Protein AF-A0A0E9NNE4-F1 (afdb_monomer)

Foldseek 3Di:
DVVVVVVVVVVVVVVVVVVVVVVVVVVVVPPPDDDDDDDDDDDDDDDDDDDDDDDDDDDPDDDDDPDPDDDDDPPPPDPPVDDPDDDPDPPPPPDPDFDWDWDPDVHTDTDGPVVVVVVVVVVVVVVVVVVVVVVVVVLVVVLVVLVVLLCVLLPVCVVDQVSQWDDAPNFIWGQDPSNFKTHGDPPDDPPDPGDQWDAGSNFIWGQDPVRITGTPSVVVVVVVPPPPPDDDPQDDPVRDRPPPPDPDD

Sequence (249 aa):
MADEDQKILEQIAKLAGAINRHKNSTQEALSGSAYRPQSAPPLHPPGHHKTYTRSQQTTPYTRPAPPRGSAPASRHRTLVVNQPKAKDEESTGAAAGGKWIQKKDRHMQLINADVYDKKVTARTKAIEETRVNKEKRKAEKREKRERAQLEKFFGGNAETAEKREVMVNGFKYRLLLDGSKLLKSADVPPGVALPKKTIVGGVTFIRSKSGNYWRYGVVKAKRSLKKVDKLCTFFTRTGIWTLSHLRLA

Solvent-accessible surface area (backbone atoms only — not comparable to full-atom values): 16346 Å² total; per-residue (Å²): 117,69,68,61,55,51,52,51,50,52,53,50,53,56,51,53,54,51,53,53,53,50,55,54,57,61,56,60,72,73,74,77,78,94,75,83,87,81,84,87,88,90,89,83,85,88,86,76,88,81,90,77,80,89,75,91,78,91,78,97,84,73,82,85,74,78,76,92,81,67,77,80,76,82,80,79,84,79,83,80,88,81,67,90,72,72,89,73,78,80,78,83,70,91,58,101,62,87,56,70,39,82,43,82,64,102,58,82,41,80,38,51,42,73,60,48,53,53,51,51,51,52,50,52,50,54,54,49,51,54,52,51,50,54,50,48,56,51,49,52,54,48,48,54,50,48,42,51,35,40,39,59,60,38,63,75,66,51,83,48,71,75,48,30,53,44,76,58,94,92,33,56,26,35,51,42,96,83,59,50,36,36,42,63,44,89,86,58,69,87,88,65,92,70,67,62,61,50,72,54,56,89,36,51,29,34,49,47,96,87,63,31,30,35,29,44,70,63,57,50,62,63,60,68,61,70,78,72,87,67,74,53,94,76,50,46,101,80,71,61,72,80,82,82,83,76,81,81,129

Mean predicted aligned error: 20.65 Å

Radius of gyration: 32.86 Å; Cα contacts (8 Å, |Δi|>4): 146; chains: 1; bounding box: 68×92×82 Å

Structure (mmCIF, N/CA/C/O backbone):
data_AF-A0A0E9NNE4-F1
#
_entry.id   AF-A0A0E9NNE4-F1
#
loop_
_atom_site.group_PDB
_atom_site.id
_atom_site.type_symbol
_atom_site.label_atom_id
_atom_site.label_alt_id
_atom_site.label_comp_id
_atom_site.label_asym_id
_atom_site.label_entity_id
_atom_site.label_seq_id
_atom_site.pdbx_PDB_ins_code
_atom_site.Cartn_x
_atom_site.Cartn_y
_atom_site.Cartn_z
_atom_site.occupancy
_atom_site.B_iso_or_equiv
_atom_site.auth_seq_id
_atom_site.auth_comp_id
_atom_site.auth_asym_id
_atom_site.auth_atom_id
_atom_site.pdbx_PDB_model_num
ATOM 1 N N . MET A 1 1 ? 1.857 31.209 17.269 1.00 54.44 1 MET A N 1
ATOM 2 C CA . MET A 1 1 ? 2.099 29.802 16.870 1.00 54.44 1 MET A CA 1
ATOM 3 C C . MET A 1 1 ? 3.131 29.114 17.761 1.00 54.44 1 MET A C 1
ATOM 5 O O . MET A 1 1 ? 2.943 27.941 18.019 1.00 54.44 1 MET A O 1
ATOM 9 N N . ALA A 1 2 ? 4.135 29.819 18.303 1.00 64.62 2 ALA A N 1
ATOM 10 C CA . ALA A 1 2 ? 5.119 29.234 19.225 1.00 64.62 2 ALA A CA 1
ATOM 11 C C . ALA A 1 2 ? 4.532 28.711 20.561 1.00 64.62 2 ALA A C 1
ATOM 13 O O . ALA A 1 2 ? 4.988 27.687 21.060 1.00 64.62 2 ALA A O 1
ATOM 14 N N . ASP A 1 3 ? 3.496 29.360 21.106 1.00 81.31 3 ASP A N 1
ATOM 15 C CA . ASP A 1 3 ? 2.923 28.983 22.414 1.00 81.31 3 ASP A CA 1
ATOM 16 C C . ASP A 1 3 ? 2.194 27.631 22.403 1.00 81.31 3 ASP A C 1
ATOM 18 O O . ASP A 1 3 ? 2.197 26.896 23.388 1.00 81.31 3 ASP A O 1
ATOM 22 N N . GLU A 1 4 ? 1.561 27.279 21.283 1.00 86.50 4 GLU A N 1
ATOM 23 C CA . GLU A 1 4 ? 0.862 25.998 21.149 1.00 86.50 4 GLU A CA 1
ATOM 24 C C . GLU A 1 4 ? 1.860 24.842 21.000 1.00 86.50 4 GLU A C 1
ATOM 26 O O . GLU A 1 4 ? 1.675 23.783 21.601 1.00 86.50 4 GLU A O 1
ATOM 31 N N . ASP A 1 5 ? 2.972 25.070 20.296 1.00 88.56 5 ASP A N 1
ATOM 32 C CA . ASP A 1 5 ? 4.060 24.095 20.190 1.00 88.56 5 ASP A CA 1
ATOM 33 C C . ASP A 1 5 ? 4.728 23.850 21.554 1.00 88.56 5 ASP A C 1
ATOM 35 O O . ASP A 1 5 ? 5.028 22.704 21.899 1.00 88.56 5 ASP A O 1
ATOM 39 N N . GLN A 1 6 ? 4.891 24.892 22.380 1.00 90.62 6 GLN A N 1
ATOM 40 C CA . GLN A 1 6 ? 5.400 24.758 23.751 1.00 90.62 6 GLN A CA 1
ATOM 41 C C . GLN A 1 6 ? 4.462 23.940 24.643 1.00 90.62 6 GLN A C 1
ATOM 43 O O . GLN A 1 6 ? 4.915 23.000 25.297 1.00 90.62 6 GLN A O 1
ATOM 48 N N . LYS A 1 7 ? 3.150 24.208 24.607 1.00 90.94 7 LYS A N 1
ATOM 49 C CA . LYS A 1 7 ? 2.162 23.409 25.354 1.00 90.94 7 LYS A CA 1
ATOM 50 C C . LYS A 1 7 ? 2.182 21.937 24.946 1.00 90.94 7 LYS A C 1
ATOM 52 O O . LYS A 1 7 ? 2.087 21.055 25.801 1.00 90.94 7 LYS A O 1
ATOM 57 N N . ILE A 1 8 ? 2.329 21.653 23.651 1.00 94.31 8 ILE A N 1
ATOM 58 C CA . ILE A 1 8 ? 2.424 20.276 23.149 1.00 94.31 8 ILE A CA 1
ATOM 59 C C . ILE A 1 8 ? 3.700 19.604 23.672 1.00 94.31 8 ILE A C 1
ATOM 61 O O . ILE A 1 8 ? 3.641 18.463 24.139 1.00 94.31 8 ILE A O 1
ATOM 65 N N . LEU A 1 9 ? 4.838 20.301 23.653 1.00 94.88 9 LEU A N 1
ATOM 66 C CA . LEU A 1 9 ? 6.105 19.782 24.176 1.00 94.88 9 LEU A CA 1
ATOM 67 C C . LEU A 1 9 ? 6.041 19.504 25.684 1.00 94.88 9 LEU A C 1
ATOM 69 O O . LEU A 1 9 ? 6.477 18.438 26.127 1.00 94.88 9 LEU A O 1
ATOM 73 N N . GLU A 1 10 ? 5.435 20.397 26.465 1.00 95.00 10 GLU A N 1
ATOM 74 C CA . GLU A 1 10 ? 5.209 20.199 27.902 1.00 95.00 10 GLU A CA 1
ATOM 75 C C . GLU A 1 10 ? 4.323 18.979 28.178 1.00 95.00 10 GLU A C 1
ATOM 77 O O . GLU A 1 10 ? 4.600 18.168 29.071 1.00 95.00 10 GLU A O 1
ATOM 82 N N . GLN A 1 11 ? 3.274 18.800 27.374 1.00 93.06 11 GLN A N 1
ATOM 83 C CA . GLN A 1 11 ? 2.358 17.676 27.508 1.00 93.06 11 GLN A CA 1
ATOM 84 C C . GLN A 1 11 ? 3.033 16.343 27.144 1.00 93.06 11 GLN A C 1
ATOM 86 O O . GLN A 1 11 ? 2.817 15.337 27.832 1.00 93.06 11 GLN A O 1
ATOM 91 N N . ILE A 1 12 ? 3.907 16.336 26.130 1.00 94.81 12 ILE A N 1
ATOM 92 C CA . ILE A 1 12 ? 4.744 15.181 25.769 1.00 94.81 12 ILE A CA 1
ATOM 93 C C . ILE A 1 12 ? 5.728 14.856 26.901 1.00 94.81 12 ILE A C 1
ATOM 95 O O . ILE A 1 12 ? 5.822 13.694 27.304 1.00 94.81 12 ILE A O 1
ATOM 99 N N . ALA A 1 13 ? 6.414 15.859 27.458 1.00 94.19 13 ALA A N 1
ATOM 100 C CA . ALA A 1 13 ? 7.377 15.669 28.544 1.00 94.19 13 ALA A CA 1
ATOM 101 C C . ALA A 1 13 ? 6.711 15.091 29.805 1.00 94.19 13 ALA A C 1
ATOM 103 O O . ALA A 1 13 ? 7.197 14.117 30.394 1.00 94.19 13 ALA A O 1
ATOM 104 N N . LYS A 1 14 ? 5.541 15.624 30.180 1.00 94.38 14 LYS A N 1
ATOM 105 C CA . LYS A 1 14 ? 4.751 15.138 31.321 1.00 94.38 14 LYS A CA 1
ATOM 106 C C . LYS A 1 14 ? 4.295 13.689 31.129 1.00 94.38 14 LYS A C 1
ATOM 108 O O . LYS A 1 14 ? 4.393 12.886 32.064 1.00 94.38 14 LYS A O 1
ATOM 113 N N . LEU A 1 15 ? 3.828 13.342 29.927 1.00 95.38 15 LEU A N 1
ATOM 114 C CA . LEU A 1 15 ? 3.382 11.987 29.595 1.00 95.38 15 LEU A CA 1
ATOM 115 C C . LEU A 1 15 ? 4.549 10.988 29.586 1.00 95.38 15 LEU A C 1
ATOM 117 O O . LEU A 1 15 ? 4.431 9.901 30.155 1.00 95.38 15 LEU A O 1
ATOM 121 N N . ALA A 1 16 ? 5.689 11.363 29.006 1.00 94.44 16 ALA A N 1
ATOM 122 C CA . ALA A 1 16 ? 6.889 10.529 28.971 1.00 94.44 16 ALA A CA 1
ATOM 123 C C . ALA A 1 16 ? 7.411 10.212 30.385 1.00 94.44 16 ALA A C 1
ATOM 125 O O . ALA A 1 16 ? 7.713 9.055 30.692 1.00 94.44 16 ALA A O 1
ATOM 126 N N . GLY A 1 17 ? 7.429 11.207 31.281 1.00 92.81 17 GLY A N 1
ATOM 127 C CA . GLY A 1 17 ? 7.807 11.005 32.682 1.00 92.81 17 GLY A CA 1
ATOM 128 C C . GLY A 1 17 ? 6.870 10.045 33.426 1.00 92.81 17 GLY A C 1
ATOM 129 O O . GLY A 1 17 ? 7.332 9.199 34.192 1.00 92.81 17 GLY A O 1
ATOM 130 N N . ALA A 1 18 ? 5.559 10.124 33.177 1.00 89.19 18 ALA A N 1
ATOM 131 C CA . ALA A 1 18 ? 4.583 9.210 33.775 1.00 89.19 18 ALA A CA 1
ATOM 132 C C . ALA A 1 18 ? 4.765 7.756 33.301 1.00 89.19 18 ALA A C 1
ATOM 134 O O . ALA A 1 18 ? 4.697 6.835 34.117 1.00 89.19 18 ALA A O 1
ATOM 135 N N . ILE A 1 19 ? 5.060 7.548 32.012 1.00 91.44 19 ILE A N 1
ATOM 136 C CA . ILE A 1 19 ? 5.312 6.216 31.438 1.00 91.44 19 ILE A CA 1
ATOM 137 C C . ILE A 1 19 ? 6.559 5.575 32.058 1.00 91.44 19 ILE A C 1
ATOM 139 O O . ILE A 1 19 ? 6.526 4.392 32.399 1.00 91.44 19 ILE A O 1
ATOM 143 N N . ASN A 1 20 ? 7.639 6.339 32.240 1.00 86.94 20 ASN A N 1
ATOM 144 C CA . ASN A 1 20 ? 8.874 5.813 32.829 1.00 86.94 20 ASN A CA 1
ATOM 145 C C . ASN A 1 20 ? 8.699 5.440 34.306 1.00 86.94 20 ASN A C 1
ATOM 147 O O . ASN A 1 20 ? 9.125 4.361 34.712 1.00 86.94 20 ASN A O 1
ATOM 151 N N . ARG A 1 21 ? 7.995 6.265 35.094 1.00 84.88 21 ARG A N 1
ATOM 152 C CA . ARG A 1 21 ? 7.674 5.931 36.494 1.00 84.88 21 ARG A CA 1
ATOM 153 C C . ARG A 1 21 ? 6.822 4.667 36.604 1.00 84.88 21 ARG A C 1
ATOM 155 O O . ARG A 1 21 ? 7.113 3.809 37.430 1.00 84.88 21 ARG A O 1
ATOM 162 N N . HIS A 1 22 ? 5.808 4.525 35.747 1.00 82.25 22 HIS A N 1
ATOM 163 C CA . HIS A 1 22 ? 4.969 3.328 35.729 1.00 82.25 22 HIS A CA 1
ATOM 164 C C . HIS A 1 22 ? 5.778 2.080 35.348 1.00 82.25 22 HIS A C 1
ATOM 166 O O . HIS A 1 22 ? 5.676 1.061 36.024 1.00 82.25 22 HIS A O 1
ATOM 172 N N . LYS A 1 23 ? 6.618 2.146 34.305 1.00 84.69 23 LYS A N 1
ATOM 173 C CA . LYS A 1 23 ? 7.468 1.017 33.888 1.00 84.69 23 LYS A CA 1
ATOM 174 C C . LYS A 1 23 ? 8.422 0.562 34.993 1.00 84.69 23 LYS A C 1
ATOM 176 O O . LYS A 1 23 ? 8.471 -0.635 35.261 1.00 84.69 23 LYS A O 1
ATOM 181 N N . ASN A 1 24 ? 9.096 1.491 35.670 1.00 74.00 24 ASN A N 1
ATOM 182 C CA . ASN A 1 24 ? 10.008 1.145 36.763 1.00 74.00 24 ASN A CA 1
ATOM 183 C C . ASN A 1 24 ? 9.251 0.587 37.980 1.00 74.00 24 ASN A C 1
ATOM 185 O O . ASN A 1 24 ? 9.662 -0.420 38.544 1.00 74.00 24 ASN A O 1
ATOM 189 N N . SER A 1 25 ? 8.087 1.152 38.327 1.00 72.06 25 SER A N 1
ATOM 190 C CA . SER A 1 25 ? 7.250 0.628 39.418 1.00 72.06 25 SER A CA 1
ATOM 191 C C . SER A 1 25 ? 6.697 -0.774 39.135 1.00 72.06 25 SER A C 1
ATOM 193 O O . SER A 1 25 ? 6.504 -1.546 40.070 1.00 72.06 25 SER A O 1
ATOM 195 N N . THR A 1 26 ? 6.460 -1.130 37.866 1.00 63.00 26 THR A N 1
ATOM 196 C CA . THR A 1 26 ? 5.996 -2.485 37.513 1.00 63.00 26 THR A CA 1
ATOM 197 C C . THR A 1 26 ? 7.133 -3.515 37.561 1.00 63.00 26 THR A C 1
ATOM 199 O O . THR A 1 26 ? 6.862 -4.700 37.733 1.00 63.00 26 THR A O 1
ATOM 202 N N . GLN A 1 27 ? 8.395 -3.093 37.409 1.00 58.22 27 GLN A N 1
ATOM 203 C CA . GLN A 1 27 ? 9.554 -3.992 37.484 1.00 58.22 27 GLN A CA 1
ATOM 204 C C . GLN A 1 27 ? 9.963 -4.317 38.930 1.00 58.22 27 GLN A C 1
ATOM 206 O O . GLN A 1 27 ? 10.308 -5.462 39.201 1.00 58.22 27 GLN A O 1
ATOM 211 N N . GLU A 1 28 ? 9.834 -3.374 39.867 1.00 53.91 28 GLU A N 1
ATOM 212 C CA . GLU A 1 28 ? 10.144 -3.587 41.297 1.00 53.91 28 GLU A CA 1
ATOM 213 C C . GLU A 1 28 ? 9.106 -4.484 42.014 1.00 53.91 28 GLU A C 1
ATOM 215 O O . GLU A 1 28 ? 9.429 -5.192 42.964 1.00 53.91 28 GLU A O 1
ATOM 220 N N . ALA A 1 29 ? 7.854 -4.530 41.536 1.00 51.47 29 ALA A N 1
ATOM 221 C CA . ALA A 1 29 ? 6.793 -5.351 42.137 1.00 51.47 29 ALA A CA 1
ATOM 222 C C . ALA A 1 29 ? 6.888 -6.861 41.809 1.00 51.47 29 ALA A C 1
ATOM 224 O O . ALA A 1 29 ? 6.103 -7.652 42.330 1.00 51.47 29 ALA A O 1
ATOM 225 N N . LEU A 1 30 ? 7.833 -7.275 40.954 1.00 48.44 30 LEU A N 1
ATOM 226 C CA . LEU A 1 30 ? 8.036 -8.673 40.541 1.00 48.44 30 LEU A CA 1
ATOM 227 C C . LEU A 1 30 ? 9.342 -9.293 41.076 1.00 48.44 30 LEU A C 1
ATOM 229 O O . LEU A 1 30 ? 9.605 -10.459 40.790 1.00 48.44 30 LEU A O 1
ATOM 233 N N . SER A 1 31 ? 10.137 -8.568 41.875 1.00 48.38 31 SER A N 1
ATOM 234 C CA . SER A 1 31 ? 11.397 -9.074 42.456 1.00 48.38 31 SER A CA 1
ATOM 235 C C . SER A 1 31 ? 11.407 -9.157 43.989 1.00 48.38 31 SER A C 1
ATOM 237 O O . SER A 1 31 ? 12.472 -9.261 44.591 1.00 48.38 31 SER A O 1
ATOM 239 N N . GLY A 1 32 ? 10.238 -9.135 44.635 1.00 45.69 32 GLY A N 1
ATOM 240 C CA . GLY A 1 32 ? 10.102 -9.173 46.093 1.00 45.69 32 GLY A CA 1
ATOM 241 C C . GLY A 1 32 ? 9.373 -10.410 46.616 1.00 45.69 32 GLY A C 1
ATOM 242 O O . GLY A 1 32 ? 8.274 -10.288 47.145 1.00 45.69 32 GLY A O 1
ATOM 243 N N . SER A 1 33 ? 9.957 -11.605 46.497 1.00 36.44 33 SER A N 1
ATOM 244 C CA . SER A 1 33 ? 9.577 -12.736 47.360 1.00 36.44 33 SER A CA 1
ATOM 245 C C . SER A 1 33 ? 10.755 -13.692 47.527 1.00 36.44 33 SER A C 1
ATOM 247 O O . SER A 1 33 ? 11.081 -14.482 46.642 1.00 36.44 33 SER A O 1
ATOM 249 N N . ALA A 1 34 ? 11.435 -13.566 48.665 1.00 43.19 34 ALA A N 1
ATOM 250 C CA . ALA A 1 34 ? 12.533 -14.429 49.056 1.00 43.19 34 ALA A CA 1
ATOM 251 C C . ALA A 1 34 ? 11.966 -15.729 49.648 1.00 43.19 34 ALA A C 1
ATOM 253 O O . ALA A 1 34 ? 11.503 -15.742 50.787 1.00 43.19 34 ALA A O 1
ATOM 254 N N . TYR A 1 35 ? 12.033 -16.827 48.894 1.00 38.81 35 TYR A N 1
ATOM 255 C CA . TYR A 1 35 ? 11.915 -18.177 49.443 1.00 38.81 35 TYR A CA 1
ATOM 256 C C . TYR A 1 35 ? 13.199 -18.963 49.159 1.00 38.81 35 TYR A C 1
ATOM 258 O O . TYR A 1 35 ? 13.664 -19.105 48.032 1.00 38.81 35 TYR A O 1
ATOM 266 N N . ARG A 1 36 ? 13.787 -19.402 50.269 1.00 40.34 36 ARG A N 1
ATOM 267 C CA . ARG A 1 36 ? 15.040 -20.133 50.479 1.00 40.34 36 ARG A CA 1
ATOM 268 C C . ARG A 1 36 ? 15.119 -21.443 49.667 1.00 40.34 36 ARG A C 1
ATOM 270 O O . ARG A 1 36 ? 14.160 -22.210 49.723 1.00 40.34 36 ARG A O 1
ATOM 277 N N . PRO A 1 37 ? 16.248 -21.777 49.008 1.00 42.47 37 PRO A N 1
ATOM 278 C CA . PRO A 1 37 ? 16.430 -23.090 48.397 1.00 42.47 37 PRO A CA 1
ATOM 279 C C . PRO A 1 37 ? 17.009 -24.084 49.418 1.00 42.47 37 PRO A C 1
ATOM 281 O O . PRO A 1 37 ? 18.048 -23.832 50.029 1.00 42.47 37 PRO A O 1
ATOM 284 N N . GLN A 1 38 ? 16.328 -25.216 49.603 1.00 46.62 38 GLN A N 1
ATOM 285 C CA . GLN A 1 38 ? 16.891 -26.435 50.190 1.00 46.62 38 GLN A CA 1
ATOM 286 C C . GLN A 1 38 ? 17.146 -27.472 49.083 1.00 46.62 38 GLN A C 1
ATOM 288 O O . GLN A 1 38 ? 16.535 -27.444 48.018 1.00 46.62 38 GLN A O 1
ATOM 293 N N . SER A 1 39 ? 18.120 -28.332 49.347 1.00 43.16 39 SER A N 1
ATOM 294 C CA . SER A 1 39 ? 18.970 -29.065 48.410 1.00 43.16 39 SER A CA 1
ATOM 295 C C . SER A 1 39 ? 18.427 -30.437 47.946 1.00 43.16 39 SER A C 1
ATOM 297 O O . SER A 1 39 ? 17.991 -31.202 48.795 1.00 43.16 39 SER A O 1
ATOM 299 N N . ALA A 1 40 ? 18.628 -30.756 46.645 1.00 43.78 40 ALA A N 1
ATOM 300 C CA . ALA A 1 40 ? 18.833 -32.076 45.969 1.00 43.78 40 ALA A CA 1
ATOM 301 C C . ALA A 1 40 ? 17.716 -33.171 46.018 1.00 43.78 40 ALA A C 1
ATOM 303 O O . ALA A 1 40 ? 16.946 -33.164 46.971 1.00 43.78 40 ALA A O 1
ATOM 304 N N . PRO A 1 41 ? 17.603 -34.139 45.050 1.00 48.19 41 PRO A N 1
ATOM 305 C CA . PRO A 1 41 ? 18.626 -34.698 44.134 1.00 48.19 41 PRO A CA 1
ATOM 306 C C . PRO A 1 41 ? 18.223 -34.822 42.623 1.00 48.19 41 PRO A C 1
ATOM 308 O O . PRO A 1 41 ? 17.125 -34.415 42.243 1.00 48.19 41 PRO A O 1
ATOM 311 N N . PRO A 1 42 ? 19.119 -35.321 41.731 1.00 59.12 42 PRO A N 1
ATOM 312 C CA . PRO A 1 42 ? 18.997 -35.229 40.268 1.00 59.12 42 PRO A CA 1
ATOM 313 C C . PRO A 1 42 ? 18.529 -36.530 39.583 1.00 59.12 42 PRO A C 1
ATOM 315 O O . PRO A 1 42 ? 18.603 -37.592 40.191 1.00 59.12 42 PRO A O 1
ATOM 318 N N . LEU A 1 43 ? 18.165 -36.417 38.288 1.00 48.28 43 LEU A N 1
ATOM 319 C CA . LEU A 1 43 ? 18.390 -37.357 37.155 1.00 48.28 43 LEU A CA 1
ATOM 320 C C . LEU A 1 43 ? 17.137 -37.603 36.293 1.00 48.28 43 LEU A C 1
ATOM 322 O O . LEU A 1 43 ? 16.347 -38.462 36.636 1.00 48.28 43 LEU A O 1
ATOM 326 N N . HIS A 1 44 ? 17.028 -36.958 35.122 1.00 46.72 44 HIS A N 1
ATOM 327 C CA . HIS A 1 44 ? 16.467 -37.548 33.886 1.00 46.72 44 HIS A CA 1
ATOM 328 C C . HIS A 1 44 ? 17.043 -36.794 32.657 1.00 46.72 44 HIS A C 1
ATOM 330 O O . HIS A 1 44 ? 17.071 -35.561 32.674 1.00 46.72 44 HIS A O 1
ATOM 336 N N . PRO A 1 45 ? 17.547 -37.482 31.609 1.00 56.31 45 PRO A N 1
ATOM 337 C CA . PRO A 1 45 ? 18.282 -36.857 30.501 1.00 56.31 45 PRO A CA 1
ATOM 338 C C . PRO A 1 45 ? 17.368 -36.323 29.375 1.00 56.31 45 PRO A C 1
ATOM 340 O O . PRO A 1 45 ? 16.222 -36.762 29.247 1.00 56.31 45 PRO A O 1
ATOM 343 N N . PRO A 1 46 ? 17.868 -35.411 28.512 1.00 52.66 46 PRO A N 1
ATOM 344 C CA . PRO A 1 46 ? 17.096 -34.828 27.420 1.00 52.66 46 PRO A CA 1
ATOM 345 C C . PRO A 1 46 ? 17.073 -35.754 26.192 1.00 52.66 46 PRO A C 1
ATOM 347 O O . PRO A 1 46 ? 18.099 -36.063 25.588 1.00 52.66 46 PRO A O 1
ATOM 350 N N . GLY A 1 47 ? 15.872 -36.190 25.811 1.00 40.12 47 GLY A N 1
ATOM 351 C CA . GLY A 1 47 ? 15.626 -37.012 24.629 1.00 40.12 47 GLY A CA 1
ATOM 352 C C . GLY A 1 47 ? 15.721 -36.214 23.328 1.00 40.12 47 GLY A C 1
ATOM 353 O O . GLY A 1 47 ? 14.900 -35.350 23.032 1.00 40.12 47 GLY A O 1
ATOM 354 N N . HIS A 1 48 ? 16.742 -36.553 22.558 1.00 44.03 48 HIS A N 1
ATOM 355 C CA . HIS A 1 48 ? 17.084 -36.074 21.232 1.00 44.03 48 HIS A CA 1
ATOM 356 C C . HIS A 1 48 ? 16.086 -36.489 20.117 1.00 44.03 48 HIS A C 1
ATOM 358 O O . HIS A 1 48 ? 15.520 -37.576 20.134 1.00 44.03 48 HIS A O 1
ATOM 364 N N . HIS A 1 49 ? 15.917 -35.581 19.145 1.00 46.38 49 HIS A N 1
ATOM 365 C CA . HIS A 1 49 ? 15.485 -35.720 17.739 1.00 46.38 49 HIS A CA 1
ATOM 366 C C . HIS A 1 49 ? 15.019 -37.092 17.204 1.00 46.38 49 HIS A C 1
ATOM 368 O O . HIS A 1 49 ? 15.745 -38.074 17.283 1.00 46.38 49 HIS A O 1
ATOM 374 N N . LYS A 1 50 ? 13.909 -37.101 16.440 1.00 44.09 50 LYS A N 1
ATOM 375 C CA . LYS A 1 50 ? 13.753 -37.969 15.253 1.00 44.09 50 LYS A CA 1
ATOM 376 C C . LYS A 1 50 ? 12.722 -37.417 14.260 1.00 44.09 50 LYS A C 1
ATOM 378 O O . LYS A 1 50 ? 11.521 -37.391 14.508 1.00 44.09 50 LYS A O 1
ATOM 383 N N . THR A 1 51 ? 13.227 -36.993 13.107 1.00 49.78 51 THR A N 1
ATOM 384 C CA . THR A 1 51 ? 12.496 -36.888 11.842 1.00 49.78 51 THR A CA 1
ATOM 385 C C . THR A 1 51 ? 12.036 -38.277 11.419 1.00 49.78 51 THR A C 1
ATOM 387 O O . THR A 1 51 ? 12.879 -39.142 11.190 1.00 49.78 51 THR A O 1
ATOM 390 N N . TYR A 1 52 ? 10.727 -38.484 11.284 1.00 43.66 52 TYR A N 1
ATOM 391 C CA . TYR A 1 52 ? 10.189 -39.663 10.611 1.00 43.66 52 TYR A CA 1
ATOM 392 C C . TYR A 1 52 ? 9.561 -39.278 9.277 1.00 43.66 52 TYR A C 1
ATOM 394 O O . TYR A 1 52 ? 8.586 -38.531 9.182 1.00 43.66 52 TYR A O 1
ATOM 402 N N . THR A 1 53 ? 10.206 -39.806 8.248 1.00 39.56 53 THR A N 1
ATOM 403 C CA . THR A 1 53 ? 9.757 -39.954 6.876 1.00 39.56 53 THR A CA 1
ATOM 404 C C . THR A 1 53 ? 8.432 -40.717 6.841 1.00 39.56 53 THR A C 1
ATOM 406 O O . THR A 1 53 ? 8.237 -41.724 7.518 1.00 39.56 53 THR A O 1
ATOM 409 N N . ARG A 1 54 ? 7.484 -40.204 6.055 1.00 38.38 54 ARG A N 1
ATOM 410 C CA . ARG A 1 54 ? 6.152 -40.780 5.871 1.00 38.38 54 ARG A CA 1
ATOM 411 C C . ARG A 1 54 ? 6.247 -41.956 4.897 1.00 38.38 54 ARG A C 1
ATOM 413 O O . ARG A 1 54 ? 6.168 -41.746 3.689 1.00 38.38 54 ARG A O 1
ATOM 420 N N . SER A 1 55 ? 6.430 -43.171 5.411 1.00 37.50 55 SER A N 1
ATOM 421 C CA . SER A 1 55 ? 6.210 -44.393 4.636 1.00 37.50 55 SER A CA 1
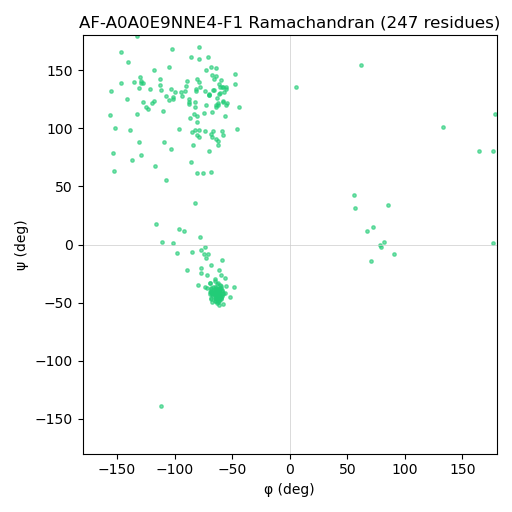ATOM 422 C C . SER A 1 55 ? 4.713 -44.702 4.562 1.00 37.50 55 SER A C 1
ATOM 424 O O . SER A 1 55 ? 3.945 -44.488 5.501 1.00 37.50 55 SER A O 1
ATOM 426 N N . GLN A 1 56 ? 4.295 -45.137 3.380 1.00 50.25 56 GLN A N 1
ATOM 427 C CA . GLN A 1 56 ? 2.948 -45.586 3.081 1.00 50.25 56 GLN A CA 1
ATOM 428 C C . GLN A 1 56 ? 2.716 -46.948 3.731 1.00 50.25 56 GLN A C 1
ATOM 430 O O . GLN A 1 56 ? 3.405 -47.892 3.361 1.00 50.25 56 GLN A O 1
ATOM 435 N N . GLN A 1 57 ? 1.740 -47.072 4.630 1.00 42.12 57 GLN A N 1
ATOM 436 C CA . GLN A 1 57 ? 1.135 -48.364 4.945 1.00 42.12 57 GLN A CA 1
ATOM 437 C C . GLN A 1 57 ? -0.368 -48.200 5.163 1.00 42.12 57 GLN A C 1
ATOM 439 O O . GLN A 1 57 ? -0.853 -47.360 5.919 1.00 42.12 57 GLN A O 1
ATOM 444 N N . THR A 1 58 ? -1.069 -49.000 4.381 1.00 49.62 58 THR A N 1
ATOM 445 C CA . THR A 1 58 ? -2.502 -49.191 4.240 1.00 49.62 58 THR A CA 1
ATOM 446 C C . THR A 1 58 ? -3.086 -49.877 5.476 1.00 49.62 58 THR A C 1
ATOM 448 O O . THR A 1 58 ? -2.621 -50.951 5.848 1.00 49.62 58 THR A O 1
ATOM 451 N N . THR A 1 59 ? -4.144 -49.317 6.064 1.00 43.94 59 THR A N 1
ATOM 452 C CA . THR A 1 59 ? -5.032 -50.028 6.999 1.00 43.94 59 THR A CA 1
ATOM 453 C C . THR A 1 59 ? -6.496 -49.813 6.584 1.00 43.94 59 THR A C 1
ATOM 455 O O . THR A 1 59 ? -6.874 -48.683 6.259 1.00 43.94 59 THR A O 1
ATOM 458 N N . PRO A 1 60 ? -7.340 -50.864 6.557 1.00 49.00 60 PRO A N 1
ATOM 459 C CA . PRO A 1 60 ? -8.727 -50.767 6.131 1.00 49.00 60 PRO A CA 1
ATOM 460 C C . PRO A 1 60 ? -9.637 -50.771 7.361 1.00 49.00 60 PRO A C 1
ATOM 462 O O . PRO A 1 60 ? -10.113 -51.821 7.746 1.00 49.00 60 PRO A O 1
ATOM 465 N N . TYR A 1 61 ? -9.821 -49.628 8.023 1.00 46.66 61 TYR A N 1
ATOM 466 C CA . TYR A 1 61 ? -11.035 -49.270 8.783 1.00 46.66 61 TYR A CA 1
ATOM 467 C C . TYR A 1 61 ? -10.795 -47.914 9.456 1.00 46.66 61 TYR A C 1
ATOM 469 O O . TYR A 1 61 ? -10.481 -47.811 10.640 1.00 46.66 61 TYR A O 1
ATOM 477 N N . THR A 1 62 ? -10.949 -46.838 8.688 1.00 42.34 62 THR A N 1
ATOM 478 C CA . THR A 1 62 ? -10.924 -45.482 9.240 1.00 42.34 62 THR A CA 1
ATOM 479 C C . THR A 1 62 ? -12.105 -44.722 8.667 1.00 42.34 62 THR A C 1
ATOM 481 O O . THR A 1 62 ? -12.177 -44.461 7.468 1.00 42.34 62 THR A O 1
ATOM 484 N N . ARG A 1 63 ? -13.062 -44.396 9.541 1.00 52.28 63 ARG A N 1
ATOM 485 C CA . ARG A 1 63 ? -14.181 -43.491 9.256 1.00 52.28 63 ARG A CA 1
ATOM 486 C C . ARG A 1 63 ? -13.655 -42.213 8.580 1.00 52.28 63 ARG A C 1
ATOM 488 O O . ARG A 1 63 ? -12.639 -41.685 9.040 1.00 52.28 63 ARG A O 1
ATOM 495 N N . PRO A 1 64 ? -14.320 -41.680 7.541 1.00 48.38 64 PRO A N 1
ATOM 496 C CA . PRO A 1 64 ? -13.857 -40.465 6.890 1.00 48.38 64 PRO A CA 1
ATOM 497 C C . PRO A 1 64 ? -13.910 -39.293 7.876 1.00 48.38 64 PRO A C 1
ATOM 499 O O . PRO A 1 64 ? -14.969 -38.919 8.380 1.00 48.38 64 PRO A O 1
ATOM 502 N N . ALA A 1 65 ? -12.741 -38.718 8.157 1.00 58.03 65 ALA A N 1
ATOM 503 C CA . ALA A 1 65 ? -12.628 -37.425 8.812 1.00 58.03 65 ALA A CA 1
ATOM 504 C C . ALA A 1 65 ? -13.308 -36.360 7.929 1.00 58.03 65 ALA A C 1
ATOM 506 O O . ALA A 1 65 ? -13.096 -36.364 6.712 1.00 58.03 65 ALA A O 1
ATOM 507 N N . PRO A 1 66 ? -14.112 -35.442 8.495 1.00 53.22 66 PRO A N 1
ATOM 508 C CA . PRO A 1 66 ? -14.779 -34.422 7.700 1.00 53.22 66 PRO A CA 1
ATOM 509 C C . PRO A 1 66 ? -13.733 -33.504 7.050 1.00 53.22 66 PRO A C 1
ATOM 511 O O . PRO A 1 66 ? -12.685 -33.230 7.651 1.00 53.22 66 PRO A O 1
ATOM 514 N N . PRO A 1 67 ? -13.988 -33.010 5.826 1.00 53.41 67 PRO A N 1
ATOM 515 C CA . PRO A 1 67 ? -13.033 -32.180 5.118 1.00 53.41 67 PRO A CA 1
ATOM 516 C C . PRO A 1 67 ? -12.790 -30.901 5.923 1.00 53.41 67 PRO A C 1
ATOM 518 O O . PRO A 1 67 ? -13.706 -30.127 6.211 1.00 53.41 67 PRO A O 1
ATOM 521 N N . ARG A 1 68 ? -11.525 -30.671 6.288 1.00 58.44 68 ARG A N 1
ATOM 522 C CA . ARG A 1 68 ? -11.035 -29.381 6.786 1.00 58.44 68 ARG A CA 1
ATOM 523 C C . ARG A 1 68 ? -11.308 -28.322 5.716 1.00 58.44 68 ARG A C 1
ATOM 525 O O . ARG A 1 68 ? -10.515 -28.161 4.795 1.00 58.44 68 ARG A O 1
ATOM 532 N N . GLY A 1 69 ? -12.438 -27.627 5.818 1.00 56.34 69 GLY A N 1
ATOM 533 C CA . GLY A 1 69 ? -12.795 -26.616 4.822 1.00 56.34 69 GLY A CA 1
ATOM 534 C C . GLY A 1 69 ? -14.142 -25.917 4.967 1.00 56.34 69 GLY A C 1
ATOM 535 O O . GLY A 1 69 ? -14.442 -25.064 4.140 1.00 56.34 69 GLY A O 1
ATOM 536 N N . SER A 1 70 ? -14.952 -26.202 5.987 1.00 54.34 70 SER A N 1
ATOM 537 C CA . SER A 1 70 ? -16.179 -25.431 6.205 1.00 54.34 70 SER A CA 1
ATOM 538 C C . SER A 1 70 ? -16.362 -25.150 7.688 1.00 54.34 70 SER A C 1
ATOM 540 O O . SER A 1 70 ? -16.810 -25.999 8.452 1.00 54.34 70 SER A O 1
ATOM 542 N N . ALA A 1 71 ? -15.977 -23.945 8.111 1.00 58.56 71 ALA A N 1
ATOM 543 C CA . ALA A 1 71 ? -16.574 -23.384 9.313 1.00 58.56 71 ALA A CA 1
ATOM 544 C C . ALA A 1 71 ? -18.093 -23.332 9.071 1.00 58.56 71 ALA A C 1
ATOM 546 O O . ALA A 1 71 ? -18.490 -22.925 7.973 1.00 58.56 71 ALA A O 1
ATOM 547 N N . PRO A 1 72 ? -18.947 -23.732 10.031 1.00 58.75 72 PRO A N 1
ATOM 548 C CA . PRO A 1 72 ? -20.382 -23.594 9.852 1.00 58.75 72 PRO A CA 1
ATOM 549 C C . PRO A 1 72 ? -20.673 -22.130 9.523 1.00 58.75 72 PRO A C 1
ATOM 551 O O . PRO A 1 72 ? -20.295 -21.225 10.270 1.00 58.75 72 PRO A O 1
ATOM 554 N N . ALA A 1 73 ? -21.290 -21.895 8.364 1.00 60.34 73 ALA A N 1
ATOM 555 C CA . ALA A 1 73 ? -21.757 -20.574 7.992 1.00 60.34 73 ALA A CA 1
ATOM 556 C C . ALA A 1 73 ? -22.689 -20.103 9.110 1.00 60.34 73 ALA A C 1
ATOM 558 O O . ALA A 1 73 ? -23.759 -20.676 9.309 1.00 60.34 73 ALA A O 1
ATOM 559 N N . SER A 1 74 ? -22.253 -19.100 9.871 1.00 51.50 74 SER A N 1
ATOM 560 C CA . SER A 1 74 ? -23.065 -18.447 10.889 1.00 51.50 74 SER A CA 1
ATOM 561 C C . SER A 1 74 ? -24.309 -17.883 10.198 1.00 51.50 74 SER A C 1
ATOM 563 O O . SER A 1 74 ? -24.281 -16.848 9.532 1.00 51.50 74 SER A O 1
ATOM 565 N N . ARG A 1 75 ? -25.409 -18.636 10.282 1.00 57.19 75 ARG A N 1
ATOM 566 C CA . ARG A 1 75 ? -26.722 -18.275 9.750 1.00 57.19 75 ARG A CA 1
ATOM 567 C C . ARG A 1 75 ? -27.416 -17.335 10.731 1.00 57.19 75 ARG A C 1
ATOM 569 O O . ARG A 1 75 ? -28.493 -17.635 11.226 1.00 57.19 75 ARG A O 1
ATOM 576 N N . HIS A 1 76 ? -26.832 -16.170 10.986 1.00 56.38 76 HIS A N 1
ATOM 577 C CA . HIS A 1 76 ? -27.599 -15.045 11.521 1.00 56.38 76 HIS A CA 1
ATOM 578 C C . HIS A 1 76 ? -28.221 -14.295 10.339 1.00 56.38 76 HIS A C 1
ATOM 580 O O . HIS A 1 76 ? -27.796 -13.207 9.954 1.00 56.38 76 HIS A O 1
ATOM 586 N N . ARG A 1 77 ? -29.215 -14.927 9.703 1.00 65.81 77 ARG A N 1
ATOM 587 C CA . ARG A 1 77 ? -30.127 -14.249 8.777 1.00 65.81 77 ARG A CA 1
ATOM 588 C C . ARG A 1 77 ? -31.230 -13.635 9.624 1.00 65.81 77 ARG A C 1
ATOM 590 O O . ARG A 1 77 ? -32.136 -14.365 9.980 1.00 65.81 77 ARG A O 1
ATOM 597 N N . THR A 1 78 ? -31.093 -12.347 9.939 1.00 62.34 78 THR A N 1
ATOM 598 C CA . THR A 1 78 ? -32.165 -11.328 10.005 1.00 62.34 78 THR A CA 1
ATOM 599 C C . THR A 1 78 ? -31.652 -10.105 10.771 1.00 62.34 78 THR A C 1
ATOM 601 O O . THR A 1 78 ? -31.946 -9.919 11.947 1.00 62.34 78 THR A O 1
ATOM 604 N N . LEU A 1 79 ? -30.897 -9.235 10.100 1.00 60.38 79 LEU A N 1
ATOM 605 C CA . LEU A 1 79 ? -30.924 -7.814 10.444 1.00 60.38 79 LEU A CA 1
ATOM 606 C C . LEU A 1 79 ? -31.635 -7.110 9.289 1.00 60.38 79 LEU A C 1
ATOM 608 O O . LEU A 1 79 ? -31.021 -6.738 8.291 1.00 60.38 79 LEU A O 1
ATOM 612 N N . VAL A 1 80 ? -32.960 -7.025 9.390 1.00 59.66 80 VAL A N 1
ATOM 613 C CA . VAL A 1 80 ? -33.778 -6.205 8.494 1.00 59.66 80 VAL A CA 1
ATOM 614 C C . VAL A 1 80 ? -33.634 -4.764 8.985 1.00 59.66 80 VAL A C 1
ATOM 616 O O . VAL A 1 80 ? -34.250 -4.384 9.972 1.00 59.66 80 VAL A O 1
ATOM 619 N N . VAL A 1 81 ? -32.756 -3.985 8.347 1.00 60.94 81 VAL A N 1
ATOM 620 C CA . VAL A 1 81 ? -32.430 -2.598 8.755 1.00 60.94 81 VAL A CA 1
ATOM 621 C C . VAL A 1 81 ? -33.405 -1.563 8.190 1.00 60.94 81 VAL A C 1
ATOM 623 O O . VAL A 1 81 ? -33.369 -0.416 8.604 1.00 60.94 81 VAL A O 1
ATOM 626 N N . ASN A 1 82 ? -34.333 -1.958 7.319 1.00 49.84 82 ASN A N 1
ATOM 627 C CA . ASN A 1 82 ? -35.332 -1.052 6.759 1.00 49.84 82 ASN A CA 1
ATOM 628 C C . ASN A 1 82 ? -36.732 -1.655 6.926 1.00 49.84 82 ASN A C 1
ATOM 630 O O . ASN A 1 82 ? -37.293 -2.202 5.981 1.00 49.84 82 ASN A O 1
ATOM 634 N N . GLN A 1 83 ? -37.287 -1.579 8.133 1.00 53.78 83 GLN A N 1
ATOM 635 C CA . GLN A 1 83 ? -38.742 -1.535 8.288 1.00 53.78 83 GLN A CA 1
ATOM 636 C C . GLN A 1 83 ? -39.121 -0.080 8.583 1.00 53.78 83 GLN A C 1
ATOM 638 O O . GLN A 1 83 ? -38.448 0.538 9.414 1.00 53.78 83 GLN A O 1
ATOM 643 N N . PRO A 1 84 ? -40.149 0.493 7.930 1.00 48.75 84 PRO A N 1
ATOM 644 C CA . PRO A 1 84 ? -40.683 1.781 8.342 1.00 48.75 84 PRO A CA 1
ATOM 645 C C . PRO A 1 84 ? -41.322 1.586 9.718 1.00 48.75 84 PRO A C 1
ATOM 647 O O . PRO A 1 84 ? -42.431 1.069 9.835 1.00 48.75 84 PRO A O 1
ATOM 650 N N . LYS A 1 85 ? -40.588 1.926 10.780 1.00 46.50 85 LYS A N 1
ATOM 651 C CA . LYS A 1 85 ? -41.173 1.992 12.115 1.00 46.50 85 LYS A CA 1
ATOM 652 C C . LYS A 1 85 ? -42.270 3.050 12.098 1.00 46.50 85 LYS A C 1
ATOM 654 O O . LYS A 1 85 ? -42.052 4.172 11.641 1.00 46.50 85 LYS A O 1
ATOM 659 N N . ALA A 1 86 ? -43.438 2.650 12.592 1.00 49.00 86 ALA A N 1
ATOM 660 C CA . ALA A 1 86 ? -44.493 3.553 13.005 1.00 49.00 86 ALA A CA 1
ATOM 661 C C . ALA A 1 86 ? -43.908 4.658 13.896 1.00 49.00 86 ALA A C 1
ATOM 663 O O . ALA A 1 86 ? -42.933 4.429 14.609 1.00 49.00 86 ALA A O 1
ATOM 664 N N . LYS A 1 87 ? -44.499 5.848 13.782 1.00 47.25 87 LYS A N 1
ATOM 665 C CA . LYS A 1 87 ? -44.155 7.071 14.505 1.00 47.25 87 LYS A CA 1
ATOM 666 C C . LYS A 1 87 ? -43.951 6.779 15.998 1.00 47.25 87 LYS A C 1
ATOM 668 O O . LYS A 1 87 ? -44.920 6.689 16.741 1.00 47.25 87 LYS A O 1
ATOM 673 N N . ASP A 1 88 ? -42.696 6.653 16.412 1.00 41.62 88 ASP A N 1
ATOM 674 C CA . ASP A 1 88 ? -42.314 6.871 17.799 1.00 41.62 88 ASP A CA 1
ATOM 675 C C . ASP A 1 88 ? -42.216 8.390 17.940 1.00 41.62 88 ASP A C 1
ATOM 677 O O . ASP A 1 88 ? -41.378 9.029 17.299 1.00 41.62 88 ASP A O 1
ATOM 681 N N . GLU A 1 89 ? -43.156 8.967 18.683 1.00 40.66 89 GLU A N 1
ATOM 682 C CA . GLU A 1 89 ? -43.236 10.402 18.896 1.00 40.66 89 GLU A CA 1
ATOM 683 C C . GLU A 1 89 ? -41.921 10.934 19.463 1.00 40.66 89 GLU A C 1
ATOM 685 O O . GLU A 1 89 ? -41.449 10.543 20.535 1.00 40.66 89 GLU A O 1
ATOM 690 N N . GLU A 1 90 ? -41.319 11.844 18.704 1.00 43.25 90 GLU A N 1
ATOM 691 C CA . GLU A 1 90 ? -40.226 12.676 19.158 1.00 43.25 90 GLU A CA 1
ATOM 692 C C . GLU A 1 90 ? -40.784 13.617 20.226 1.00 43.25 90 GLU A C 1
ATOM 694 O O . GLU A 1 90 ? -41.320 14.688 19.954 1.00 43.25 90 GLU A O 1
ATOM 699 N N . SER A 1 91 ? -40.678 13.176 21.476 1.00 41.50 91 SER A N 1
ATOM 700 C CA . SER A 1 91 ? -40.758 14.049 22.636 1.00 41.50 91 SER A CA 1
ATOM 701 C C . SER A 1 91 ? -39.596 15.042 22.551 1.00 41.50 91 SER A C 1
ATOM 703 O O . SER A 1 91 ? -38.488 14.819 23.053 1.00 41.50 91 SER A O 1
ATOM 705 N N . THR A 1 92 ? -39.858 16.161 21.880 1.00 46.69 92 THR A N 1
ATOM 706 C CA . THR A 1 92 ? -39.124 17.424 22.003 1.00 46.69 92 THR A CA 1
ATOM 707 C C . THR A 1 92 ? -39.398 18.016 23.389 1.00 46.69 92 THR A C 1
ATOM 709 O O . THR A 1 92 ? -39.987 19.078 23.550 1.00 46.69 92 THR A O 1
ATOM 712 N N . GLY A 1 93 ? -38.999 17.286 24.430 1.00 38.78 93 GLY A N 1
ATOM 713 C CA . GLY A 1 93 ? -38.961 17.773 25.798 1.00 38.78 93 GLY A CA 1
ATOM 714 C C . GLY A 1 93 ? -37.660 18.527 26.022 1.00 38.78 93 GLY A C 1
ATOM 715 O O . GLY A 1 93 ? -36.676 17.951 26.485 1.00 38.78 93 GLY A O 1
ATOM 716 N N . ALA A 1 94 ? -37.647 19.813 25.672 1.00 48.78 94 ALA A N 1
ATOM 717 C CA . ALA A 1 94 ? -36.676 20.757 26.203 1.00 48.78 94 ALA A CA 1
ATOM 718 C C . ALA A 1 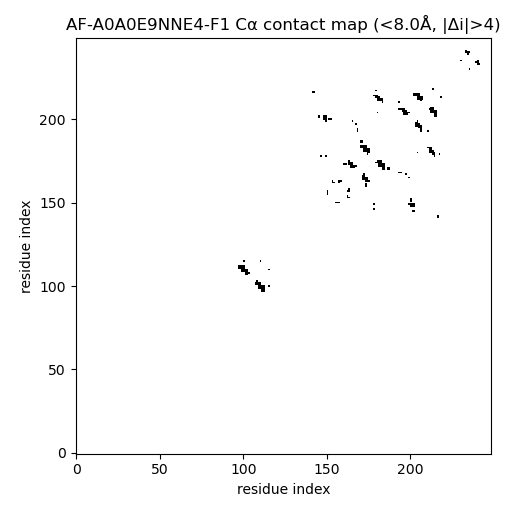94 ? -36.918 20.882 27.716 1.00 48.78 94 ALA A C 1
ATOM 720 O O . ALA A 1 94 ? -37.732 21.681 28.164 1.00 48.78 94 ALA A O 1
ATOM 721 N N . ALA A 1 95 ? -36.245 20.049 28.506 1.00 40.91 95 ALA A N 1
ATOM 722 C CA . ALA A 1 95 ? -36.224 20.167 29.954 1.00 40.91 95 ALA A CA 1
ATOM 723 C C . ALA A 1 95 ? -34.767 20.236 30.404 1.00 40.91 95 ALA A C 1
ATOM 725 O O . ALA A 1 95 ? -33.975 19.323 30.167 1.00 40.91 95 ALA A O 1
ATOM 726 N N . ALA A 1 96 ? -34.417 21.354 31.033 1.00 49.44 96 ALA A N 1
ATOM 727 C CA . ALA A 1 96 ? -33.176 21.534 31.762 1.00 49.44 96 ALA A CA 1
ATOM 728 C C . ALA A 1 96 ? -33.137 20.530 32.933 1.00 49.44 96 ALA A C 1
ATOM 730 O O . ALA A 1 96 ? -33.584 20.812 34.038 1.00 49.44 96 ALA A O 1
ATOM 731 N N . GLY A 1 97 ? -32.667 19.317 32.651 1.00 51.84 97 GLY A N 1
ATOM 732 C CA . GLY A 1 97 ? -32.570 18.197 33.584 1.00 51.84 97 GLY A CA 1
ATOM 733 C C . GLY A 1 97 ? -32.024 16.986 32.834 1.00 51.84 97 GLY A C 1
ATOM 734 O O . GLY A 1 97 ? -32.656 16.503 31.901 1.00 51.84 97 GLY A O 1
ATOM 735 N N . GLY A 1 98 ? -30.805 16.556 33.177 1.00 64.50 98 GLY A N 1
ATOM 736 C CA . GLY A 1 98 ? -29.978 15.646 32.374 1.00 64.50 98 GLY A CA 1
ATOM 737 C C . GLY A 1 98 ? -30.730 14.448 31.783 1.00 64.50 98 GLY A C 1
ATOM 738 O O . GLY A 1 98 ? -31.245 13.600 32.509 1.00 64.50 98 GLY A O 1
ATOM 739 N N . LYS A 1 99 ? -30.762 14.372 30.448 1.00 83.12 99 LYS A N 1
ATOM 740 C CA . LYS A 1 99 ? -31.416 13.304 29.684 1.00 83.12 99 LYS A CA 1
ATOM 741 C C . LYS A 1 99 ? -30.704 11.976 29.968 1.00 83.12 99 LYS A C 1
ATOM 743 O O . LYS A 1 99 ? -29.507 11.851 29.725 1.00 83.12 99 LYS A O 1
ATOM 748 N N . TRP A 1 100 ? -31.410 10.983 30.503 1.00 88.75 100 TRP A N 1
ATOM 749 C CA . TRP A 1 100 ? -30.860 9.648 30.767 1.00 88.75 100 TRP A CA 1
ATOM 750 C C . TRP A 1 100 ? -31.164 8.705 29.594 1.00 88.75 100 TRP A C 1
ATOM 752 O O . TRP A 1 100 ? -32.293 8.620 29.124 1.00 88.75 100 TRP A O 1
ATOM 762 N N . ILE A 1 101 ? -30.152 7.984 29.117 1.00 89.31 101 ILE A N 1
ATOM 763 C CA . ILE A 1 101 ? -30.214 6.987 28.047 1.00 89.31 101 ILE A CA 1
ATOM 764 C C . ILE A 1 101 ? -30.131 5.593 28.661 1.00 89.31 101 ILE A C 1
ATOM 766 O O . ILE A 1 101 ? -29.171 5.247 29.354 1.00 89.31 101 ILE A O 1
ATOM 770 N N . GLN A 1 102 ? -31.124 4.763 28.364 1.00 90.56 102 GLN A N 1
ATOM 771 C CA . GLN A 1 102 ? -31.166 3.374 28.795 1.00 90.56 102 GLN A CA 1
ATOM 772 C C . GLN A 1 102 ? -30.339 2.493 27.840 1.00 90.56 102 GLN A C 1
ATOM 774 O O . GLN A 1 102 ? -30.691 2.293 26.679 1.00 90.56 102 GLN A O 1
ATOM 779 N N . LYS A 1 103 ? -29.222 1.943 28.326 1.00 87.94 103 LYS A N 1
ATOM 780 C CA . LYS A 1 103 ? -28.332 1.037 27.588 1.00 87.94 103 LYS A CA 1
ATOM 781 C C . LYS A 1 103 ? -28.588 -0.411 28.007 1.00 87.94 103 LYS A C 1
ATOM 783 O O . LYS A 1 103 ? -28.508 -0.752 29.185 1.00 87.94 103 LYS A O 1
ATOM 788 N N . LYS A 1 104 ? -28.840 -1.280 27.027 1.00 86.31 104 LYS A N 1
ATOM 789 C CA . LYS A 1 104 ? -28.959 -2.732 27.215 1.00 86.31 104 LYS A CA 1
ATOM 790 C C . LYS A 1 104 ? -27.613 -3.380 26.890 1.00 86.31 104 LYS A C 1
ATOM 792 O O . LYS A 1 104 ? -27.241 -3.488 25.725 1.00 86.31 104 LYS A O 1
ATOM 797 N N . ASP A 1 105 ? -26.842 -3.694 27.925 1.00 81.94 105 ASP A N 1
ATOM 798 C CA . ASP A 1 105 ? -25.572 -4.427 27.825 1.00 81.94 105 ASP A CA 1
ATOM 799 C C . ASP A 1 105 ? -25.761 -5.809 28.483 1.00 81.94 105 ASP A C 1
ATOM 801 O O . ASP A 1 105 ? -26.826 -6.407 28.338 1.00 81.94 105 ASP A O 1
ATOM 805 N N . ARG A 1 106 ? -24.785 -6.309 29.252 1.00 86.38 106 ARG A N 1
ATOM 806 C CA . ARG A 1 106 ? -24.944 -7.496 30.114 1.00 86.38 106 ARG A CA 1
ATOM 807 C C . ARG A 1 106 ? -26.099 -7.371 31.127 1.00 86.38 106 ARG A C 1
ATOM 809 O O . ARG A 1 106 ? -26.688 -8.378 31.491 1.00 86.38 106 ARG A O 1
ATOM 816 N N . HIS A 1 107 ? -26.429 -6.155 31.561 1.00 90.94 107 HIS A N 1
ATOM 817 C CA . HIS A 1 107 ? -27.642 -5.800 32.309 1.00 90.94 107 HIS A CA 1
ATOM 818 C C . HIS A 1 107 ? -28.086 -4.382 31.908 1.00 90.94 107 HIS A C 1
ATOM 820 O O . HIS A 1 107 ? -27.334 -3.656 31.250 1.00 90.94 107 HIS A O 1
ATOM 826 N N . MET A 1 108 ? -29.313 -3.991 32.259 1.00 91.12 108 MET A N 1
ATOM 827 C CA . MET A 1 108 ? -29.846 -2.662 31.940 1.00 91.12 108 MET A CA 1
ATOM 828 C C . MET A 1 108 ? -29.150 -1.577 32.768 1.00 91.12 108 MET A C 1
ATOM 830 O O . MET A 1 108 ? -29.094 -1.683 33.989 1.00 91.12 108 MET A O 1
ATOM 834 N N . GLN A 1 109 ? -28.647 -0.529 32.113 1.00 89.00 109 GLN A N 1
ATOM 835 C CA . GLN A 1 109 ? -28.009 0.618 32.768 1.00 89.00 109 GLN A CA 1
ATOM 836 C C . GLN A 1 109 ? -28.611 1.929 32.264 1.00 89.00 109 GLN A C 1
ATOM 838 O O . GLN A 1 109 ? -28.830 2.085 31.064 1.00 89.00 109 GLN A O 1
ATOM 843 N N . LEU A 1 110 ? -28.834 2.885 33.162 1.00 91.56 110 LEU A N 1
ATOM 844 C CA . LEU A 1 110 ? -29.150 4.269 32.807 1.00 91.56 110 LEU A CA 1
ATOM 845 C C . LEU A 1 110 ? -27.846 5.074 32.776 1.00 91.56 110 LEU A C 1
ATOM 847 O O . LEU A 1 110 ? -27.054 5.024 33.714 1.00 91.56 110 LEU A O 1
ATOM 851 N N . ILE A 1 111 ? -27.596 5.782 31.678 1.00 88.69 111 ILE A N 1
ATOM 852 C CA . ILE A 1 111 ? -26.376 6.568 31.451 1.00 88.69 111 ILE A CA 1
ATOM 853 C C . ILE A 1 111 ? -26.790 7.981 31.062 1.00 88.69 111 ILE A C 1
ATOM 855 O O . ILE A 1 111 ? -27.704 8.148 30.270 1.00 88.69 111 ILE A O 1
ATOM 859 N N . ASN A 1 112 ? -26.112 9.007 31.565 1.00 93.25 112 ASN A N 1
ATOM 860 C CA . ASN A 1 112 ? -26.339 10.375 31.101 1.00 93.25 112 ASN A CA 1
ATOM 861 C C . ASN A 1 112 ? -26.079 10.488 29.579 1.00 93.25 112 ASN A C 1
ATOM 863 O O . ASN A 1 112 ? -25.079 9.957 29.080 1.00 93.25 112 ASN A O 1
ATOM 867 N N . ALA A 1 113 ? -26.966 11.171 28.855 1.00 89.81 113 ALA A N 1
ATOM 868 C CA . ALA A 1 113 ? -26.901 11.358 27.410 1.00 89.81 113 ALA A CA 1
ATOM 869 C C . ALA A 1 113 ? -25.548 11.901 26.939 1.00 89.81 113 ALA A C 1
ATOM 871 O O . ALA A 1 113 ? -24.933 11.317 26.047 1.00 89.81 113 ALA A O 1
ATOM 872 N N . ASP A 1 114 ? -25.004 12.911 27.618 1.00 91.50 114 ASP A N 1
ATOM 873 C CA . ASP A 1 114 ? -23.730 13.523 27.227 1.00 91.50 114 ASP A CA 1
ATOM 874 C C . ASP A 1 114 ? -22.566 12.529 27.333 1.00 91.50 114 ASP A C 1
ATOM 876 O O . ASP A 1 114 ? -21.634 12.510 26.523 1.00 91.50 114 ASP A O 1
ATOM 880 N N . VAL A 1 115 ? -22.603 11.675 28.358 1.00 90.62 115 VAL A N 1
ATOM 881 C CA . VAL A 1 115 ? -21.583 10.644 28.586 1.00 90.62 115 VAL A CA 1
ATOM 882 C C . VAL A 1 115 ? -21.712 9.530 27.553 1.00 90.62 115 VAL A C 1
ATOM 884 O O . VAL A 1 115 ? -20.698 8.988 27.099 1.00 90.62 115 VAL A O 1
ATOM 887 N N . TYR A 1 116 ? -22.939 9.178 27.176 1.00 91.62 116 TYR A N 1
ATOM 888 C CA . TYR A 1 116 ? -23.198 8.202 26.128 1.00 91.62 116 TYR A CA 1
ATOM 889 C C . TYR A 1 116 ? -22.654 8.688 24.782 1.00 91.62 116 TYR A C 1
ATOM 891 O O . TYR A 1 116 ? -21.855 7.975 24.173 1.0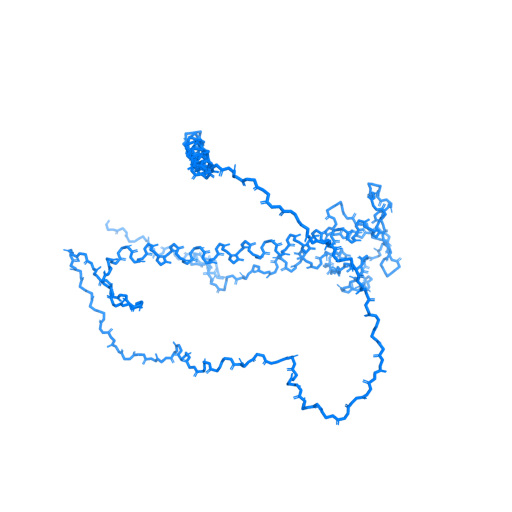0 91.62 116 TYR A O 1
ATOM 899 N N . ASP A 1 117 ? -22.972 9.916 24.375 1.00 92.00 117 ASP A N 1
ATOM 900 C CA . ASP A 1 117 ? -22.533 10.475 23.093 1.00 92.00 117 ASP A CA 1
ATOM 901 C C . ASP A 1 117 ? -21.007 10.587 23.011 1.00 92.00 117 ASP A C 1
ATOM 903 O O . ASP A 1 117 ? -20.395 10.179 22.018 1.00 92.00 117 ASP A O 1
ATOM 907 N N . LYS A 1 118 ? -20.346 11.023 24.092 1.00 92.69 118 LYS A N 1
ATOM 908 C CA . LYS A 1 118 ? -18.873 11.020 24.185 1.00 92.69 118 LYS A CA 1
ATOM 909 C C . LYS A 1 118 ? -18.288 9.617 24.011 1.00 92.69 118 LYS A C 1
ATOM 911 O O . LYS A 1 118 ? -17.316 9.436 23.278 1.00 92.69 118 LYS A O 1
ATOM 916 N N . LYS A 1 119 ? -18.875 8.599 24.649 1.00 92.75 119 LYS A N 1
ATOM 917 C CA . LYS A 1 119 ? -18.404 7.207 24.534 1.00 92.75 119 LYS A CA 1
ATOM 918 C C . LYS A 1 119 ? -18.661 6.627 23.146 1.00 92.75 119 LYS A C 1
ATOM 920 O O . LYS A 1 119 ? -17.794 5.936 22.611 1.00 92.75 119 LYS A O 1
ATOM 925 N N . VAL A 1 120 ? -19.822 6.899 22.555 1.00 91.94 120 VAL A N 1
ATOM 926 C CA . VAL A 1 120 ? -20.168 6.441 21.204 1.00 91.94 120 VAL A CA 1
ATOM 927 C C . VAL A 1 120 ? -19.241 7.083 20.181 1.00 91.94 120 VAL A C 1
ATOM 929 O O . VAL A 1 120 ? -18.623 6.365 19.395 1.00 91.94 120 VAL A O 1
ATOM 932 N N . THR A 1 121 ? -19.054 8.400 20.235 1.00 94.12 121 THR A N 1
ATOM 933 C CA . THR A 1 121 ? -18.137 9.111 19.334 1.00 94.12 121 THR A CA 1
ATOM 934 C C . THR A 1 121 ? -16.696 8.626 19.500 1.00 94.12 121 THR A C 1
ATOM 936 O O . THR A 1 121 ? -16.070 8.254 18.506 1.00 94.12 121 THR A O 1
ATOM 939 N N . ALA A 1 122 ? -16.181 8.510 20.729 1.00 96.12 122 ALA A N 1
ATOM 940 C CA . ALA A 1 122 ? -14.846 7.959 20.983 1.00 96.12 122 ALA A CA 1
ATOM 941 C C . ALA A 1 122 ? -14.692 6.529 20.437 1.00 96.12 122 ALA A C 1
ATOM 943 O O . ALA A 1 122 ? -13.693 6.212 19.790 1.00 96.12 122 ALA A O 1
ATOM 944 N N . ARG A 1 123 ? -15.708 5.675 20.617 1.00 93.88 123 ARG A N 1
ATOM 945 C CA . ARG A 1 123 ? -15.714 4.313 20.070 1.00 93.88 123 ARG A CA 1
ATOM 946 C C . ARG A 1 123 ? -15.698 4.312 18.542 1.00 93.88 123 ARG A C 1
ATOM 948 O O . ARG A 1 123 ? -14.932 3.553 17.955 1.00 93.88 123 ARG A O 1
ATOM 955 N N . THR A 1 124 ? -16.514 5.144 17.893 1.00 94.25 124 THR A N 1
ATOM 956 C CA . THR A 1 124 ? -16.523 5.244 16.422 1.00 94.25 124 THR A CA 1
ATOM 957 C C . THR A 1 124 ? -15.176 5.716 15.877 1.00 94.25 124 THR A C 1
ATOM 959 O O . THR A 1 124 ? -14.677 5.121 14.923 1.00 94.25 124 THR A O 1
ATOM 962 N N . LYS A 1 125 ? -14.536 6.694 16.533 1.00 96.44 125 LYS A N 1
ATOM 963 C CA . LYS A 1 125 ? -13.193 7.173 16.179 1.00 96.44 125 LYS A CA 1
ATOM 964 C C . LYS A 1 125 ? -12.143 6.074 16.325 1.00 96.44 125 LYS A C 1
ATOM 966 O O . LYS A 1 125 ? -11.436 5.794 15.366 1.00 96.44 125 LYS A O 1
ATOM 971 N N . ALA A 1 126 ? -12.114 5.370 17.457 1.00 95.19 126 ALA A N 1
ATOM 972 C CA . ALA A 1 126 ? -11.167 4.276 17.679 1.00 95.19 126 ALA A CA 1
ATOM 973 C C . ALA A 1 126 ? -11.337 3.127 16.660 1.00 95.19 126 ALA A C 1
ATOM 975 O O . ALA A 1 126 ? -10.359 2.549 16.177 1.00 95.19 126 ALA A O 1
ATOM 976 N N . ILE A 1 127 ? -12.577 2.793 16.287 1.00 93.06 127 ILE A N 1
ATOM 977 C CA . ILE A 1 127 ? -12.847 1.788 15.245 1.00 93.06 127 ILE A CA 1
ATOM 978 C C . ILE A 1 127 ? -12.302 2.255 13.889 1.00 93.06 127 ILE A C 1
ATOM 980 O O . ILE A 1 127 ? -11.663 1.478 13.177 1.00 93.06 127 ILE A O 1
ATOM 984 N N . GLU A 1 128 ? -12.513 3.518 13.536 1.00 94.19 128 GLU A N 1
ATOM 985 C CA . GLU A 1 128 ? -12.036 4.059 12.266 1.00 94.19 128 GLU A CA 1
ATOM 986 C C . GLU A 1 128 ? -10.503 4.177 12.229 1.00 94.19 128 GLU A C 1
ATOM 988 O O . GLU A 1 128 ? -9.872 3.753 11.260 1.00 94.19 128 GLU A O 1
ATOM 993 N N . GLU A 1 129 ? -9.873 4.634 13.311 1.00 94.69 129 GLU A N 1
ATOM 994 C CA . GLU A 1 129 ? -8.412 4.698 13.446 1.00 94.69 129 GLU A CA 1
ATOM 995 C C . GLU A 1 129 ? -7.764 3.316 13.315 1.00 94.69 129 GLU A C 1
ATOM 997 O O . GLU A 1 129 ? -6.787 3.141 12.579 1.00 94.69 129 GLU A O 1
ATOM 1002 N N . THR A 1 130 ? -8.325 2.298 13.975 1.00 95.94 130 THR A N 1
ATOM 10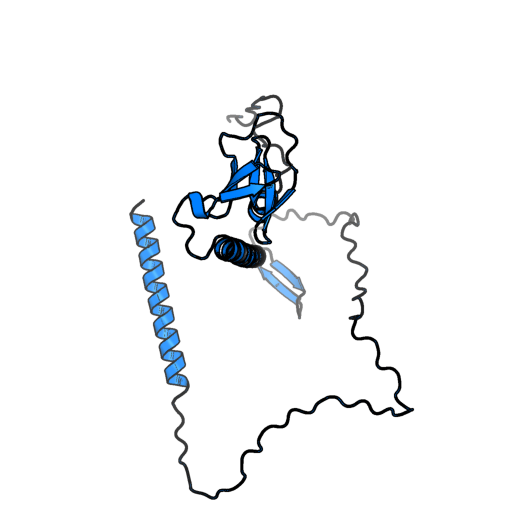03 C CA . THR A 1 130 ? -7.815 0.922 13.863 1.00 95.94 130 THR A CA 1
ATOM 1004 C C . THR A 1 130 ? -7.974 0.365 12.447 1.00 95.94 130 THR A C 1
ATOM 1006 O O . THR A 1 130 ? -7.070 -0.325 11.955 1.00 95.94 130 THR A O 1
ATOM 1009 N N . ARG A 1 131 ? -9.072 0.695 11.752 1.00 92.75 131 ARG A N 1
ATOM 1010 C CA . ARG A 1 131 ? -9.284 0.346 10.338 1.00 92.75 131 ARG A CA 1
ATOM 1011 C C . ARG A 1 131 ? -8.218 0.989 9.449 1.00 92.75 131 ARG A C 1
ATOM 1013 O O . ARG A 1 131 ? -7.540 0.273 8.704 1.00 92.75 131 ARG A O 1
ATOM 1020 N N . VAL A 1 132 ? -8.021 2.301 9.577 1.00 92.88 132 VAL A N 1
ATOM 1021 C CA . VAL A 1 132 ? -7.049 3.079 8.793 1.00 92.88 132 VAL A CA 1
ATOM 1022 C C . VAL A 1 132 ? -5.621 2.595 9.048 1.00 92.88 132 VAL A C 1
ATOM 1024 O O . VAL A 1 132 ? -4.882 2.335 8.097 1.00 92.88 132 VAL A O 1
ATOM 1027 N N . ASN A 1 133 ? -5.232 2.376 10.305 1.00 93.81 133 ASN A N 1
ATOM 1028 C CA . ASN A 1 133 ? -3.890 1.895 10.643 1.00 93.81 133 ASN A CA 1
ATOM 1029 C C . ASN A 1 133 ? -3.623 0.490 10.067 1.00 93.81 133 ASN A C 1
ATOM 1031 O O . ASN A 1 133 ? -2.569 0.218 9.486 1.00 93.81 133 ASN A O 1
ATOM 1035 N N . LYS A 1 134 ? -4.609 -0.414 10.146 1.00 94.19 134 LYS A N 1
ATOM 1036 C CA . LYS A 1 134 ? -4.502 -1.758 9.554 1.00 94.19 134 LYS A CA 1
ATOM 1037 C C . LYS A 1 134 ? -4.344 -1.701 8.034 1.00 94.19 134 LYS A C 1
ATOM 1039 O O . LYS A 1 134 ? -3.595 -2.510 7.478 1.00 94.19 134 LYS A O 1
ATOM 1044 N N . GLU A 1 135 ? -5.038 -0.787 7.364 1.00 89.81 135 GLU A N 1
ATOM 1045 C CA . GLU A 1 135 ? -4.908 -0.556 5.922 1.00 89.81 135 GLU A CA 1
ATOM 1046 C C . GLU A 1 135 ? -3.545 0.038 5.561 1.00 89.81 135 GLU A C 1
ATOM 1048 O O . GLU A 1 135 ? -2.880 -0.501 4.673 1.00 89.81 135 GLU A O 1
ATOM 1053 N N . LYS A 1 136 ? -3.081 1.050 6.303 1.00 91.12 136 LYS A N 1
ATOM 1054 C CA . LYS A 1 136 ? -1.760 1.669 6.131 1.00 91.12 136 LYS A CA 1
ATOM 1055 C C . LYS A 1 136 ? -0.636 0.642 6.275 1.00 91.12 136 LYS A C 1
ATOM 1057 O O . LYS A 1 136 ? 0.143 0.453 5.344 1.00 91.12 136 LYS A O 1
ATOM 1062 N N . ARG A 1 137 ? -0.637 -0.145 7.356 1.00 94.00 137 ARG A N 1
ATOM 1063 C CA . ARG A 1 137 ? 0.359 -1.207 7.588 1.00 94.00 137 ARG A CA 1
ATOM 1064 C C . ARG A 1 137 ? 0.367 -2.262 6.477 1.00 94.00 137 ARG A C 1
ATOM 1066 O O . ARG A 1 137 ? 1.416 -2.789 6.104 1.00 94.00 137 ARG A O 1
ATOM 1073 N N . LYS A 1 138 ? -0.809 -2.615 5.941 1.00 91.50 138 LYS A N 1
ATOM 1074 C CA . LYS A 1 138 ? -0.915 -3.538 4.797 1.00 91.50 138 LYS A CA 1
ATOM 1075 C C . LYS A 1 138 ? -0.361 -2.913 3.515 1.00 91.50 138 LYS A C 1
ATOM 1077 O O . LYS A 1 138 ? 0.312 -3.618 2.761 1.00 91.50 138 LYS A O 1
ATOM 1082 N N . ALA A 1 139 ? -0.642 -1.634 3.272 1.00 90.56 139 ALA A N 1
ATOM 1083 C CA . ALA A 1 139 ? -0.148 -0.897 2.114 1.00 90.56 139 ALA A CA 1
ATOM 1084 C C . ALA A 1 139 ? 1.383 -0.770 2.143 1.00 90.56 139 ALA A C 1
ATOM 1086 O O . ALA A 1 139 ? 2.029 -1.171 1.180 1.00 90.56 139 ALA A O 1
ATOM 1087 N N . GLU A 1 140 ? 1.962 -0.356 3.270 1.00 91.75 140 GLU A N 1
ATOM 1088 C CA . GLU A 1 140 ? 3.416 -0.242 3.461 1.00 91.75 140 GLU A CA 1
ATOM 1089 C C . GLU A 1 140 ? 4.126 -1.589 3.292 1.00 91.75 140 GLU A C 1
ATOM 1091 O O . GLU A 1 140 ? 5.132 -1.695 2.590 1.00 91.75 140 GLU A O 1
ATOM 1096 N N . LYS A 1 141 ? 3.577 -2.666 3.874 1.00 93.62 141 LYS A N 1
ATOM 1097 C CA . LYS A 1 141 ? 4.140 -4.016 3.712 1.00 93.62 141 LYS A CA 1
ATOM 1098 C C . LYS A 1 141 ? 4.139 -4.456 2.248 1.00 93.62 141 LYS A C 1
ATOM 1100 O O . LYS A 1 141 ? 5.076 -5.121 1.807 1.00 93.62 141 LYS A O 1
ATOM 1105 N N . ARG A 1 142 ? 3.082 -4.126 1.504 1.00 90.88 142 ARG A N 1
ATOM 1106 C CA . ARG A 1 142 ? 2.987 -4.422 0.072 1.00 90.88 142 ARG A CA 1
ATOM 1107 C C . ARG A 1 142 ? 3.990 -3.591 -0.724 1.00 90.88 142 ARG A C 1
ATOM 1109 O O . ARG A 1 142 ? 4.707 -4.160 -1.538 1.00 90.88 142 ARG A O 1
ATOM 1116 N N . GLU A 1 143 ? 4.066 -2.294 -0.462 1.00 91.06 143 GLU A N 1
ATOM 1117 C CA . GLU A 1 143 ? 5.006 -1.390 -1.122 1.00 91.06 143 GLU A CA 1
ATOM 1118 C C . GLU A 1 143 ? 6.456 -1.816 -0.894 1.00 91.06 143 GLU A C 1
ATOM 1120 O O . GLU A 1 143 ? 7.209 -1.938 -1.855 1.00 91.06 143 GLU A O 1
ATOM 1125 N N . LYS A 1 144 ? 6.833 -2.139 0.347 1.00 92.00 144 LYS A N 1
ATOM 1126 C CA . LYS A 1 144 ? 8.180 -2.621 0.672 1.00 92.00 144 LYS A CA 1
ATOM 1127 C C . LYS A 1 144 ? 8.522 -3.916 -0.070 1.00 92.00 144 LYS A C 1
ATOM 1129 O O . LYS A 1 144 ? 9.649 -4.079 -0.523 1.00 92.00 144 LYS A O 1
ATOM 1134 N N . ARG A 1 145 ? 7.555 -4.830 -0.223 1.00 92.31 145 ARG A N 1
ATOM 1135 C CA . ARG A 1 145 ? 7.732 -6.081 -0.984 1.00 92.31 145 ARG A CA 1
ATOM 1136 C C . ARG A 1 145 ? 7.912 -5.828 -2.477 1.00 92.31 145 ARG A C 1
ATOM 1138 O O . ARG A 1 145 ? 8.848 -6.363 -3.053 1.00 92.31 145 ARG A O 1
ATOM 1145 N N . GLU A 1 146 ? 7.040 -5.021 -3.080 1.00 92.31 146 GLU A N 1
ATOM 1146 C CA . GLU A 1 146 ? 7.132 -4.665 -4.503 1.00 92.31 146 GLU A CA 1
ATOM 1147 C C . GLU A 1 146 ? 8.441 -3.905 -4.783 1.00 92.31 146 GLU A C 1
ATOM 1149 O O . GLU A 1 146 ? 9.141 -4.213 -5.742 1.00 92.31 146 GLU A O 1
ATOM 1154 N N . ARG A 1 147 ? 8.838 -2.977 -3.903 1.00 89.38 147 ARG A N 1
ATOM 1155 C CA . ARG A 1 147 ? 10.119 -2.268 -4.013 1.00 89.38 147 ARG A CA 1
ATOM 1156 C C . ARG A 1 147 ? 11.302 -3.228 -3.925 1.00 89.38 147 ARG A C 1
ATOM 1158 O O . ARG A 1 147 ? 12.156 -3.196 -4.795 1.00 89.38 147 ARG A O 1
ATOM 1165 N N . ALA A 1 148 ? 11.326 -4.124 -2.939 1.00 90.75 148 ALA A N 1
ATOM 1166 C CA . ALA A 1 148 ? 12.399 -5.109 -2.811 1.00 90.75 148 ALA A CA 1
ATOM 1167 C C . ALA A 1 148 ? 12.474 -6.071 -4.011 1.00 90.75 148 ALA A C 1
ATOM 1169 O O . ALA A 1 148 ? 13.562 -6.505 -4.370 1.00 90.75 148 ALA A O 1
ATOM 1170 N N . GLN A 1 149 ? 11.344 -6.414 -4.637 1.00 91.44 149 GLN A N 1
ATOM 1171 C CA . GLN A 1 149 ? 11.333 -7.211 -5.869 1.00 91.44 149 GLN A CA 1
ATOM 1172 C C . GLN A 1 149 ? 11.969 -6.460 -7.041 1.00 91.44 149 GLN A C 1
ATOM 1174 O O . GLN A 1 149 ? 12.765 -7.045 -7.770 1.00 91.44 149 GLN A O 1
ATOM 1179 N N . LEU A 1 150 ? 11.673 -5.165 -7.182 1.00 90.38 150 LEU A N 1
ATOM 1180 C CA . LEU A 1 150 ? 12.308 -4.322 -8.195 1.00 90.38 150 LEU A CA 1
ATOM 1181 C C . LEU A 1 150 ? 13.807 -4.163 -7.931 1.00 90.38 150 LEU A C 1
ATOM 1183 O O . LEU A 1 150 ? 14.591 -4.373 -8.845 1.00 90.38 150 LEU A O 1
ATOM 1187 N N . GLU A 1 151 ? 14.218 -3.881 -6.694 1.00 88.94 151 GLU A N 1
ATOM 1188 C CA . GLU A 1 151 ? 15.645 -3.790 -6.337 1.00 88.94 151 GLU A CA 1
ATOM 1189 C C . GLU A 1 151 ? 16.392 -5.095 -6.650 1.00 88.94 151 GLU A C 1
ATOM 1191 O O . GLU A 1 151 ? 17.481 -5.069 -7.214 1.00 88.94 151 GLU A O 1
ATOM 1196 N N . LYS A 1 152 ? 15.788 -6.256 -6.360 1.00 89.06 152 LYS A N 1
ATOM 1197 C CA . LYS A 1 152 ? 16.359 -7.562 -6.729 1.00 89.06 152 LYS A CA 1
ATOM 1198 C C . LYS A 1 152 ? 16.461 -7.750 -8.241 1.00 89.06 152 LYS A C 1
ATOM 1200 O O . LYS A 1 152 ? 17.446 -8.307 -8.707 1.00 89.06 152 LYS A O 1
ATOM 1205 N N . PHE A 1 153 ? 15.460 -7.299 -8.994 1.00 89.56 153 PHE A N 1
ATOM 1206 C CA . PHE A 1 153 ? 15.446 -7.401 -10.452 1.00 89.56 153 PHE A CA 1
ATOM 1207 C C . PHE A 1 153 ? 16.507 -6.507 -11.111 1.00 89.56 153 PHE A C 1
ATOM 1209 O O . PHE A 1 153 ? 17.145 -6.931 -12.066 1.00 89.56 153 PHE A O 1
ATOM 1216 N N . PHE A 1 154 ? 16.728 -5.303 -10.580 1.00 86.38 154 PHE A N 1
ATOM 1217 C CA . PHE A 1 154 ? 17.705 -4.335 -11.094 1.00 86.38 154 PHE A CA 1
ATOM 1218 C C . PHE A 1 154 ? 19.103 -4.451 -10.445 1.00 86.38 154 PHE A C 1
ATOM 1220 O O . PHE A 1 154 ? 19.948 -3.580 -10.639 1.00 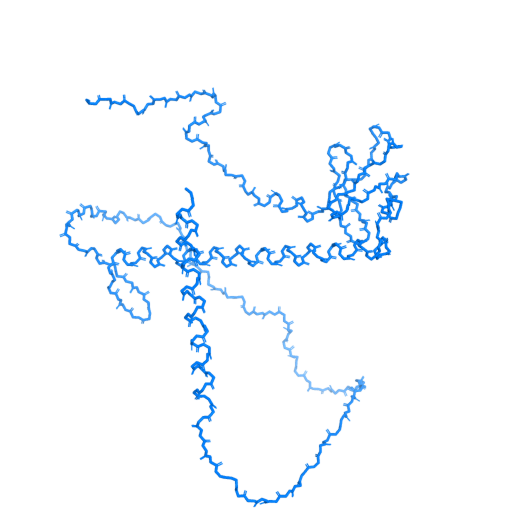86.38 154 PHE A O 1
ATOM 1227 N N . GLY A 1 155 ? 19.378 -5.524 -9.693 1.00 75.88 155 GLY A N 1
ATOM 1228 C CA . GLY A 1 155 ? 20.736 -5.852 -9.241 1.00 75.88 155 GLY A CA 1
ATOM 1229 C C . GLY A 1 155 ? 21.209 -5.168 -7.953 1.00 75.88 155 GLY A C 1
ATOM 1230 O O . GLY A 1 155 ? 22.392 -4.868 -7.828 1.00 75.88 155 GLY A O 1
ATOM 1231 N N . GLY A 1 156 ? 20.320 -4.926 -6.983 1.00 64.69 156 GLY A N 1
ATOM 1232 C CA . GLY A 1 156 ? 20.661 -4.636 -5.578 1.00 64.69 156 GLY A CA 1
ATOM 1233 C C . GLY A 1 156 ? 21.306 -3.278 -5.281 1.00 64.69 156 GLY A C 1
ATOM 1234 O O . GLY A 1 156 ? 21.328 -2.876 -4.122 1.00 64.69 156 GLY A O 1
ATOM 1235 N N . ASN A 1 157 ? 21.785 -2.559 -6.296 1.00 58.78 157 ASN A N 1
ATOM 1236 C CA . ASN A 1 157 ? 22.225 -1.175 -6.179 1.00 58.78 157 ASN A CA 1
ATOM 1237 C C . ASN A 1 157 ? 22.082 -0.468 -7.530 1.00 58.78 157 ASN A C 1
ATOM 1239 O O . ASN A 1 157 ? 23.022 -0.317 -8.317 1.00 58.78 157 ASN A O 1
ATOM 1243 N N . ALA A 1 158 ? 20.849 -0.079 -7.837 1.00 60.81 158 ALA A N 1
ATOM 1244 C CA . ALA A 1 158 ? 20.501 0.519 -9.115 1.00 60.81 158 ALA A CA 1
ATOM 1245 C C . ALA A 1 158 ? 20.828 2.029 -9.157 1.00 60.81 158 ALA A C 1
ATOM 1247 O O . ALA A 1 158 ? 20.074 2.815 -9.714 1.00 60.81 158 ALA A O 1
ATOM 1248 N N . GLU A 1 159 ? 21.912 2.475 -8.517 1.00 64.00 159 GLU A N 1
ATOM 1249 C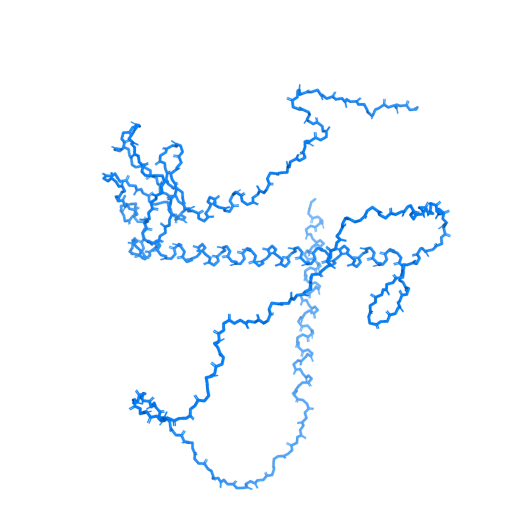 CA . GLU A 1 159 ? 22.271 3.900 -8.418 1.00 64.00 159 GLU A CA 1
ATOM 1250 C C . GLU A 1 159 ? 22.483 4.542 -9.795 1.00 64.00 159 GLU A C 1
ATOM 1252 O O . GLU A 1 159 ? 22.056 5.672 -10.031 1.00 64.00 159 GLU A O 1
ATOM 1257 N N . THR A 1 160 ? 23.046 3.784 -10.737 1.00 69.88 160 THR A N 1
ATOM 1258 C CA . THR A 1 160 ? 23.258 4.223 -12.116 1.00 69.88 160 THR A CA 1
ATOM 1259 C C . THR A 1 160 ? 21.966 4.147 -12.927 1.00 69.88 160 THR A C 1
ATOM 1261 O O . THR A 1 160 ? 21.253 3.142 -12.905 1.00 69.88 160 THR A O 1
ATOM 1264 N N . ALA A 1 161 ? 21.689 5.196 -13.705 1.00 69.00 161 ALA A N 1
ATOM 1265 C CA . ALA A 1 161 ? 20.497 5.298 -14.543 1.00 69.00 161 ALA A CA 1
ATOM 1266 C C . ALA A 1 161 ? 20.331 4.117 -15.516 1.00 69.00 161 ALA A C 1
ATOM 1268 O O . ALA A 1 161 ? 19.206 3.666 -15.709 1.00 69.00 161 ALA A O 1
ATOM 1269 N N . GLU A 1 162 ? 21.437 3.595 -16.051 1.00 74.75 162 GLU A N 1
ATOM 1270 C CA . GLU A 1 162 ? 21.493 2.448 -16.971 1.00 74.75 162 GLU A CA 1
ATOM 1271 C C . GLU A 1 162 ? 21.077 1.134 -16.303 1.00 74.75 162 GLU A C 1
ATOM 1273 O O . GLU A 1 162 ? 20.360 0.325 -16.888 1.00 74.75 162 GLU A O 1
ATOM 1278 N N . LYS A 1 163 ? 21.439 0.948 -15.027 1.00 79.31 163 LYS A N 1
ATOM 1279 C CA . LYS A 1 163 ? 21.070 -0.246 -14.250 1.00 79.31 163 LYS A CA 1
ATOM 1280 C C . LYS A 1 163 ? 19.572 -0.312 -13.959 1.00 79.31 163 LYS A C 1
ATOM 1282 O O . LYS A 1 163 ? 19.076 -1.377 -13.624 1.00 79.31 163 LYS A O 1
ATOM 1287 N N . ARG A 1 164 ? 18.845 0.806 -14.080 1.00 87.19 164 ARG A N 1
ATOM 1288 C CA . ARG A 1 164 ? 17.381 0.896 -13.911 1.00 87.19 164 ARG A CA 1
ATOM 1289 C C . ARG A 1 164 ? 16.616 0.812 -15.230 1.00 87.19 164 ARG A C 1
ATOM 1291 O O . ARG A 1 164 ? 15.428 1.152 -15.262 1.00 87.19 164 ARG A O 1
ATOM 1298 N N . GLU A 1 165 ? 17.267 0.412 -16.315 1.00 90.25 165 GLU A N 1
ATOM 1299 C CA . GLU A 1 165 ? 16.632 0.324 -17.624 1.00 90.25 165 GLU A CA 1
ATOM 1300 C C . GLU A 1 165 ? 16.021 -1.057 -17.859 1.00 90.25 165 GLU A C 1
ATOM 1302 O O . GLU A 1 165 ? 16.594 -2.093 -17.535 1.00 90.25 165 GLU A O 1
ATOM 1307 N N . VAL A 1 166 ? 14.811 -1.073 -18.409 1.00 91.38 166 VAL A N 1
ATOM 1308 C CA . VAL A 1 166 ? 14.079 -2.288 -18.762 1.00 91.38 166 VAL A CA 1
ATOM 1309 C C . VAL A 1 166 ? 13.466 -2.127 -20.142 1.00 91.38 166 VAL A C 1
ATOM 1311 O O . VAL A 1 166 ? 12.937 -1.068 -20.481 1.00 91.38 166 VAL A O 1
ATOM 1314 N N . MET A 1 167 ? 13.508 -3.193 -20.934 1.00 90.75 167 MET A N 1
ATOM 1315 C CA . MET A 1 167 ? 12.808 -3.245 -22.211 1.00 90.75 167 MET A CA 1
ATOM 1316 C C . MET A 1 167 ? 11.374 -3.734 -22.008 1.00 90.75 167 MET A C 1
ATOM 1318 O O . MET A 1 167 ? 11.141 -4.823 -21.488 1.00 90.75 167 MET A O 1
ATOM 1322 N N . VAL A 1 168 ? 10.399 -2.932 -22.431 1.00 89.88 168 VAL A N 1
ATOM 1323 C CA . VAL A 1 168 ? 8.982 -3.308 -22.465 1.00 89.88 168 VAL A CA 1
ATOM 1324 C C . VAL A 1 168 ? 8.493 -3.138 -23.894 1.00 89.88 168 VAL A C 1
ATOM 1326 O O . VAL A 1 168 ? 8.457 -2.022 -24.405 1.00 89.88 168 VAL A O 1
ATOM 1329 N N . ASN A 1 169 ? 8.086 -4.241 -24.528 1.00 86.00 169 ASN A N 1
ATOM 1330 C CA . ASN A 1 169 ? 7.581 -4.245 -25.906 1.00 86.00 169 ASN A CA 1
ATOM 1331 C C . ASN A 1 169 ? 8.571 -3.633 -26.921 1.00 86.00 169 ASN A C 1
ATOM 1333 O O . ASN A 1 169 ? 8.177 -2.819 -27.749 1.00 86.00 169 ASN A O 1
ATOM 1337 N N . GLY A 1 170 ? 9.861 -3.967 -26.795 1.00 86.06 170 GLY A N 1
ATOM 1338 C CA . GLY A 1 170 ? 10.931 -3.459 -27.668 1.00 86.06 170 GLY A CA 1
ATOM 1339 C C . GLY A 1 170 ? 11.401 -2.034 -27.360 1.00 86.06 170 GLY A C 1
ATOM 1340 O O . GLY A 1 170 ? 12.318 -1.543 -28.003 1.00 86.06 170 GLY A O 1
ATOM 1341 N N . PHE A 1 171 ? 10.814 -1.377 -26.359 1.00 89.00 171 PHE A N 1
ATOM 1342 C CA . PHE A 1 171 ? 11.142 -0.004 -25.995 1.00 89.00 171 PHE A CA 1
ATOM 1343 C C . PHE A 1 171 ? 11.817 0.085 -24.637 1.00 89.00 171 PHE A C 1
ATOM 1345 O O . PHE A 1 171 ? 11.440 -0.617 -23.696 1.00 89.00 171 PHE A O 1
ATOM 1352 N N . LYS A 1 172 ? 12.783 0.993 -24.515 1.00 91.19 172 LYS A N 1
ATOM 1353 C CA . LYS A 1 172 ? 13.525 1.209 -23.278 1.00 91.19 172 LYS A CA 1
ATOM 1354 C C . LYS A 1 172 ? 12.732 2.099 -22.314 1.00 91.19 172 LYS A C 1
ATOM 1356 O O . LYS A 1 172 ? 12.172 3.136 -22.671 1.00 91.19 172 LYS A O 1
ATOM 1361 N N . TYR A 1 173 ? 12.688 1.674 -21.060 1.00 91.88 173 TYR A N 1
ATOM 1362 C CA . TYR A 1 173 ? 12.078 2.401 -19.957 1.00 91.88 173 TYR A CA 1
ATOM 1363 C C . TYR A 1 173 ? 13.045 2.488 -18.788 1.00 91.88 173 TYR A C 1
ATOM 1365 O O . TYR A 1 173 ? 13.737 1.522 -18.497 1.00 91.88 173 TYR A O 1
ATOM 1373 N N . ARG A 1 174 ? 13.033 3.607 -18.066 1.00 92.31 174 ARG A N 1
ATOM 1374 C CA . ARG A 1 174 ? 13.839 3.815 -16.859 1.00 92.31 174 ARG A CA 1
ATOM 1375 C C . ARG A 1 174 ? 12.972 3.796 -15.609 1.00 92.31 174 ARG A C 1
ATOM 1377 O O . ARG A 1 174 ? 11.999 4.547 -15.524 1.00 92.31 174 ARG A O 1
ATOM 1384 N N . LEU A 1 175 ? 13.325 2.984 -14.617 1.00 92.12 175 LEU A N 1
ATOM 1385 C CA . LEU A 1 175 ? 12.688 3.020 -13.301 1.00 92.12 175 LEU A CA 1
ATOM 1386 C C . LEU A 1 175 ? 13.141 4.260 -12.517 1.00 92.12 175 LEU A C 1
ATOM 1388 O O . LEU A 1 175 ? 14.330 4.555 -12.420 1.00 92.12 175 LEU A O 1
ATOM 1392 N N . LEU A 1 176 ? 12.182 4.985 -11.943 1.00 90.25 176 LEU A N 1
ATOM 1393 C CA . LEU A 1 176 ? 12.463 6.082 -11.018 1.00 90.25 176 LEU A CA 1
ATOM 1394 C C . LEU A 1 176 ? 13.050 5.543 -9.699 1.00 90.25 176 LEU A C 1
ATOM 1396 O O . LEU A 1 176 ? 12.711 4.434 -9.296 1.00 90.25 176 LEU A O 1
ATOM 1400 N N . LEU A 1 177 ? 13.857 6.345 -8.997 1.00 85.62 177 LEU A N 1
ATOM 1401 C CA . LEU A 1 177 ? 14.474 6.005 -7.699 1.00 85.62 177 LEU A CA 1
ATOM 1402 C C . LEU A 1 177 ? 13.476 5.434 -6.671 1.00 85.62 177 LEU A C 1
ATOM 1404 O O . LEU A 1 17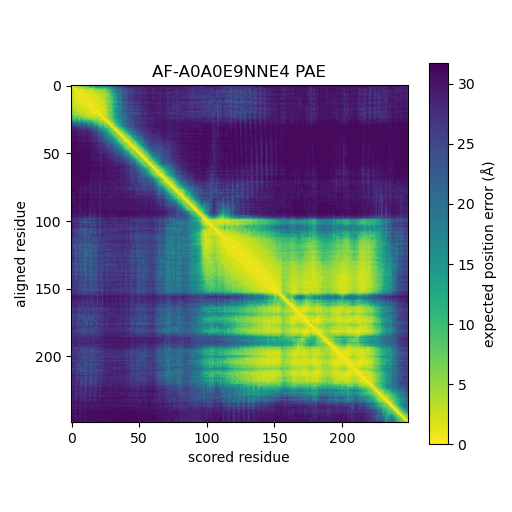7 ? 13.786 4.495 -5.943 1.00 85.62 177 LEU A O 1
ATOM 1408 N N . ASP A 1 178 ? 12.244 5.945 -6.662 1.00 84.00 178 ASP A N 1
ATOM 1409 C CA . ASP A 1 178 ? 11.181 5.500 -5.750 1.00 84.00 178 ASP A CA 1
ATOM 1410 C C . ASP A 1 178 ? 10.606 4.109 -6.095 1.00 84.00 178 ASP A C 1
ATOM 1412 O O . ASP A 1 178 ? 9.791 3.538 -5.359 1.00 84.00 178 ASP A O 1
ATOM 1416 N N . GLY A 1 179 ? 10.931 3.578 -7.277 1.00 86.75 179 GLY A N 1
ATOM 1417 C CA . GLY A 1 179 ? 10.366 2.344 -7.824 1.00 86.75 179 GLY A CA 1
ATOM 1418 C C . GLY A 1 179 ? 8.873 2.434 -8.173 1.00 86.75 179 GLY A C 1
ATOM 1419 O O . GLY A 1 179 ? 8.207 1.415 -8.369 1.00 86.75 179 GLY A O 1
ATOM 1420 N N . SER A 1 180 ? 8.302 3.640 -8.184 1.00 91.19 180 SER A N 1
ATOM 1421 C CA . SER A 1 180 ? 6.862 3.885 -8.344 1.00 91.19 180 SER A CA 1
ATOM 1422 C C . SER A 1 180 ? 6.426 4.029 -9.807 1.00 91.19 180 SER A C 1
ATOM 1424 O O . SER A 1 180 ? 5.248 3.826 -10.130 1.00 91.19 180 SER A O 1
ATOM 1426 N N . LYS A 1 181 ? 7.368 4.363 -10.695 1.00 93.12 181 LYS A N 1
ATOM 1427 C CA . LYS A 1 181 ? 7.107 4.755 -12.080 1.00 93.12 181 LYS A CA 1
ATOM 1428 C C . LYS A 1 181 ? 8.235 4.299 -13.005 1.00 93.12 181 LYS A C 1
ATOM 1430 O O . LYS A 1 181 ? 9.402 4.447 -12.656 1.00 93.12 181 LYS A O 1
ATOM 1435 N N . LEU A 1 182 ? 7.874 3.811 -14.190 1.00 93.56 182 LEU A N 1
ATOM 1436 C CA . LEU A 1 182 ? 8.789 3.652 -15.317 1.00 93.56 182 LEU A CA 1
ATOM 1437 C C . LEU A 1 182 ? 8.558 4.801 -16.307 1.00 93.56 182 LEU A C 1
ATOM 1439 O O . LEU A 1 182 ? 7.426 5.047 -16.752 1.00 93.56 182 LEU A O 1
ATOM 1443 N N . LEU A 1 183 ? 9.634 5.509 -16.618 1.00 92.12 183 LEU A N 1
ATOM 1444 C CA . LEU A 1 183 ? 9.705 6.607 -17.570 1.00 92.12 183 LEU A CA 1
ATOM 1445 C C . LEU A 1 183 ? 10.058 6.061 -18.948 1.00 92.12 183 LEU A C 1
ATOM 1447 O O . LEU A 1 183 ? 10.981 5.264 -19.078 1.00 92.12 183 LEU A O 1
ATOM 1451 N N . LYS A 1 184 ? 9.307 6.484 -19.958 1.00 88.94 184 LYS A N 1
ATOM 1452 C CA . LYS A 1 184 ? 9.574 6.176 -21.366 1.00 88.94 184 LYS A CA 1
ATOM 1453 C C . LYS A 1 184 ? 10.887 6.848 -21.812 1.00 88.94 184 LYS A C 1
ATOM 1455 O O . LYS A 1 184 ? 11.063 8.029 -21.512 1.00 88.94 184 LYS A O 1
ATOM 1460 N N . SER A 1 185 ? 11.783 6.125 -22.496 1.00 84.81 185 SER A N 1
ATOM 1461 C CA . SER A 1 185 ? 12.937 6.746 -23.170 1.00 84.81 185 SER A CA 1
ATOM 1462 C C . SER A 1 185 ? 12.483 7.554 -24.395 1.00 84.81 185 SER A C 1
ATOM 1464 O O . SER A 1 185 ? 11.368 7.372 -24.892 1.00 84.81 185 SER A O 1
ATOM 1466 N N . ALA A 1 186 ? 13.327 8.472 -24.875 1.00 78.69 186 ALA A N 1
ATOM 1467 C CA . ALA A 1 186 ? 13.006 9.334 -26.017 1.00 78.69 186 ALA A CA 1
ATOM 1468 C C . ALA A 1 186 ? 12.744 8.547 -27.319 1.00 78.69 186 ALA A C 1
ATOM 1470 O O . ALA A 1 186 ? 12.015 9.027 -28.181 1.00 78.69 186 ALA A O 1
ATOM 1471 N N . ASP A 1 187 ? 13.247 7.315 -27.418 1.00 74.69 187 ASP A N 1
ATOM 1472 C CA . ASP A 1 187 ? 13.221 6.489 -28.637 1.00 74.69 187 ASP A CA 1
ATOM 1473 C C . ASP A 1 187 ? 11.846 5.903 -28.974 1.00 74.69 187 ASP A C 1
ATOM 1475 O O . ASP A 1 187 ? 11.658 5.287 -30.020 1.00 74.69 187 ASP A O 1
ATOM 1479 N N . VAL A 1 188 ? 10.864 6.038 -28.082 1.00 74.31 188 VAL A N 1
ATOM 1480 C CA . VAL A 1 188 ? 9.541 5.460 -28.313 1.00 74.31 188 VAL A CA 1
ATOM 1481 C C . VAL A 1 188 ? 8.687 6.462 -29.099 1.00 74.31 188 VAL A C 1
ATOM 1483 O O . VAL A 1 188 ? 8.383 7.538 -28.569 1.00 74.31 188 VAL A O 1
ATOM 1486 N N . PRO A 1 189 ? 8.177 6.118 -30.292 1.00 74.00 189 PRO A N 1
ATOM 1487 C CA . PRO A 1 189 ? 7.336 7.026 -31.061 1.00 74.00 189 PRO A CA 1
ATOM 1488 C C . PRO A 1 189 ? 6.016 7.348 -30.334 1.00 74.00 189 PRO A C 1
ATOM 1490 O O . PRO A 1 189 ? 5.520 6.543 -29.525 1.00 74.00 189 PRO A O 1
ATOM 1493 N N . PRO A 1 190 ? 5.414 8.528 -30.563 1.00 70.88 190 PRO A N 1
ATOM 1494 C CA . PRO A 1 190 ? 4.026 8.776 -30.186 1.00 70.88 190 PRO A CA 1
ATOM 1495 C C . PRO A 1 190 ? 3.091 7.874 -31.013 1.00 70.88 190 PRO A C 1
ATOM 1497 O O . PRO A 1 190 ? 3.343 7.613 -32.180 1.00 70.88 190 PRO A O 1
ATOM 1500 N N . GLY A 1 191 ? 2.015 7.363 -30.407 1.00 70.38 191 GLY A N 1
ATOM 1501 C CA . GLY A 1 191 ? 1.001 6.564 -31.118 1.00 70.38 191 GLY A CA 1
ATOM 1502 C C . GLY A 1 191 ? 1.224 5.047 -31.150 1.00 70.38 191 GLY A C 1
ATOM 1503 O O . GLY A 1 191 ? 0.304 4.319 -31.511 1.00 70.38 191 GLY A O 1
ATOM 1504 N N . VAL A 1 192 ? 2.374 4.537 -30.693 1.00 76.88 192 VAL A N 1
ATOM 1505 C CA . VAL A 1 192 ? 2.597 3.082 -30.633 1.00 76.88 192 VAL A CA 1
ATOM 1506 C C . VAL A 1 192 ? 1.675 2.417 -29.604 1.00 76.88 192 VAL A C 1
ATOM 1508 O O . VAL A 1 192 ? 1.547 2.867 -28.457 1.00 76.88 192 VAL A O 1
ATOM 1511 N N . ALA A 1 193 ? 1.045 1.312 -30.011 1.00 78.44 193 ALA A N 1
ATOM 1512 C CA . ALA A 1 193 ? 0.152 0.504 -29.188 1.00 78.44 193 ALA A CA 1
ATOM 1513 C C . ALA A 1 193 ? 0.925 -0.257 -28.093 1.00 78.44 193 ALA A C 1
ATOM 1515 O O . ALA A 1 193 ? 1.228 -1.439 -28.199 1.00 78.44 193 ALA A O 1
ATOM 1516 N N . LEU A 1 194 ? 1.244 0.443 -27.005 1.00 83.00 194 LEU A N 1
ATOM 1517 C CA . LEU A 1 194 ? 1.896 -0.132 -25.830 1.00 83.00 194 LEU A CA 1
ATOM 1518 C C . LEU A 1 194 ? 0.886 -0.856 -24.920 1.00 83.00 194 LEU A C 1
ATOM 1520 O O . LEU A 1 194 ? -0.224 -0.338 -24.688 1.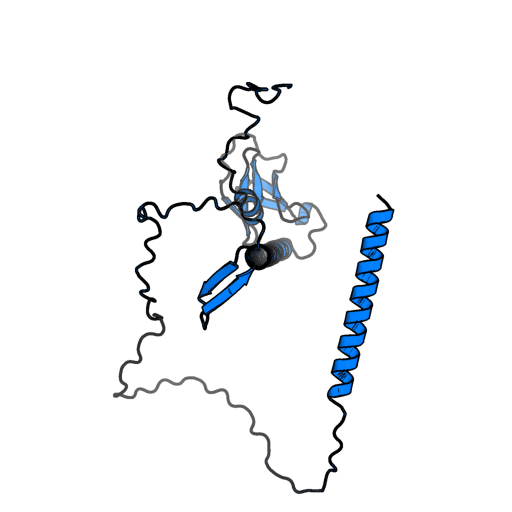00 83.00 194 LEU A O 1
ATOM 1524 N N . PRO A 1 195 ? 1.269 -1.992 -24.307 1.00 90.12 195 PRO A N 1
ATOM 1525 C CA . PRO A 1 195 ? 0.363 -2.795 -23.497 1.00 90.12 195 PRO A CA 1
ATOM 1526 C C . PRO A 1 195 ? -0.163 -2.000 -22.299 1.00 90.12 195 PRO A C 1
ATOM 1528 O O . PRO A 1 195 ? 0.569 -1.272 -21.624 1.00 90.12 195 PRO A O 1
ATOM 1531 N N . LYS A 1 196 ? -1.461 -2.124 -22.000 1.00 92.06 196 LYS A N 1
ATOM 1532 C CA . LYS A 1 196 ? -2.083 -1.362 -20.902 1.00 92.06 196 LYS A CA 1
ATOM 1533 C C . LYS A 1 196 ? -1.531 -1.753 -19.530 1.00 92.06 196 LYS A C 1
ATOM 1535 O O . LYS A 1 196 ? -1.489 -0.912 -18.629 1.00 92.06 196 LYS A O 1
ATOM 1540 N N . LYS A 1 197 ? -1.136 -3.014 -19.374 1.00 93.88 197 LYS A N 1
ATOM 1541 C CA . LYS A 1 197 ? -0.528 -3.584 -18.173 1.00 93.88 197 LYS A CA 1
ATOM 1542 C C . LYS A 1 197 ? 0.745 -4.318 -18.581 1.00 93.88 197 LYS A C 1
ATOM 1544 O O . LYS A 1 197 ? 0.744 -4.972 -19.614 1.00 93.88 197 LYS A O 1
ATOM 1549 N N . THR A 1 198 ? 1.789 -4.217 -17.773 1.00 94.38 198 THR A N 1
ATOM 1550 C CA . THR A 1 198 ? 3.038 -4.970 -17.955 1.00 94.38 198 THR A CA 1
ATOM 1551 C C . THR A 1 198 ? 3.562 -5.435 -16.598 1.00 94.38 198 THR A C 1
ATOM 1553 O O . THR A 1 198 ? 3.196 -4.853 -15.572 1.00 94.38 198 THR A O 1
ATOM 1556 N N . ILE A 1 199 ? 4.378 -6.486 -16.572 1.00 94.50 199 ILE A N 1
ATOM 1557 C CA . ILE A 1 199 ? 4.996 -7.021 -15.354 1.00 94.50 199 ILE A CA 1
ATOM 1558 C C . ILE A 1 199 ? 6.509 -6.892 -15.508 1.00 94.50 199 ILE A C 1
ATOM 1560 O O . ILE A 1 199 ? 7.075 -7.412 -16.462 1.00 94.50 199 ILE A O 1
ATOM 1564 N N . VAL A 1 200 ? 7.152 -6.207 -14.565 1.00 92.38 200 VAL A N 1
ATOM 1565 C CA . VAL A 1 200 ? 8.610 -6.019 -14.523 1.00 92.38 200 VAL A CA 1
ATOM 1566 C C . VAL A 1 200 ? 9.094 -6.455 -13.147 1.00 92.38 200 VAL A C 1
ATOM 1568 O O . VAL A 1 200 ? 8.577 -5.970 -12.140 1.00 92.38 200 VAL A O 1
ATOM 1571 N N . GLY A 1 201 ? 10.025 -7.411 -13.088 1.00 88.69 201 GLY A N 1
ATOM 1572 C CA . GLY A 1 201 ? 10.537 -7.943 -11.818 1.00 88.69 201 GLY A CA 1
ATOM 1573 C C . GLY A 1 201 ? 9.456 -8.507 -10.887 1.00 88.69 201 GLY A C 1
ATOM 1574 O O . GLY A 1 201 ? 9.559 -8.371 -9.675 1.00 88.69 201 GLY A O 1
ATOM 1575 N N . GLY A 1 202 ? 8.371 -9.067 -11.436 1.00 91.00 202 GLY A N 1
ATOM 1576 C CA . GLY A 1 202 ? 7.224 -9.562 -10.657 1.00 91.00 202 GLY A CA 1
ATOM 1577 C C . GLY A 1 202 ? 6.246 -8.480 -10.174 1.00 91.00 202 GLY A C 1
ATOM 1578 O O . GLY A 1 202 ? 5.198 -8.807 -9.613 1.00 91.00 202 GLY A O 1
ATOM 1579 N N . VAL A 1 203 ? 6.522 -7.200 -10.443 1.00 94.00 203 VAL A N 1
ATOM 1580 C CA . VAL A 1 203 ? 5.656 -6.074 -10.074 1.00 94.00 203 VAL A CA 1
ATOM 1581 C C . VAL A 1 203 ? 4.828 -5.619 -11.271 1.00 94.00 203 VAL A C 1
ATOM 1583 O O . VAL A 1 203 ? 5.337 -5.399 -12.368 1.00 94.00 203 VAL A O 1
ATOM 1586 N N . THR A 1 204 ? 3.521 -5.451 -11.064 1.00 95.38 204 THR A N 1
ATOM 1587 C CA . THR A 1 204 ? 2.604 -4.994 -12.114 1.00 95.38 204 THR A CA 1
ATOM 1588 C C . THR A 1 204 ? 2.637 -3.477 -12.269 1.00 95.38 204 THR A C 1
ATOM 1590 O O . THR A 1 204 ? 2.432 -2.734 -11.304 1.00 95.38 204 THR A O 1
ATOM 1593 N N . PHE A 1 205 ? 2.758 -3.017 -13.509 1.00 95.88 205 PHE A N 1
ATOM 1594 C CA . PHE A 1 205 ? 2.647 -1.619 -13.895 1.00 95.88 205 PHE A CA 1
ATOM 1595 C C . PHE A 1 205 ? 1.483 -1.382 -14.866 1.00 95.88 205 PHE A C 1
ATOM 1597 O O . PHE A 1 205 ? 1.118 -2.255 -15.653 1.00 95.88 205 PHE A O 1
ATOM 1604 N N . ILE A 1 206 ? 0.898 -0.182 -14.826 1.00 94.75 206 ILE A N 1
ATOM 1605 C CA . ILE A 1 206 ? -0.202 0.257 -15.694 1.00 94.75 206 ILE A CA 1
ATOM 1606 C C . ILE A 1 206 ? 0.196 1.499 -16.487 1.00 94.75 206 ILE A C 1
ATOM 1608 O O . ILE A 1 206 ? 0.680 2.478 -15.919 1.00 94.75 206 ILE A O 1
ATOM 1612 N N . ARG A 1 207 ? -0.101 1.484 -17.789 1.00 93.06 207 ARG A N 1
ATOM 1613 C CA . ARG A 1 207 ? 0.164 2.584 -18.721 1.00 93.06 207 ARG A CA 1
ATOM 1614 C C . ARG A 1 207 ? -0.734 3.804 -18.468 1.00 93.06 207 ARG A C 1
ATOM 1616 O O . ARG A 1 207 ? -1.969 3.683 -18.422 1.00 93.06 207 ARG A O 1
ATOM 1623 N N . SER A 1 208 ? -0.130 4.987 -18.359 1.00 90.81 208 SER A N 1
ATOM 1624 C CA . SER A 1 208 ? -0.794 6.299 -18.365 1.00 90.81 208 SER A CA 1
ATOM 1625 C C . SER A 1 208 ? -1.164 6.742 -19.786 1.00 90.81 208 SER A C 1
ATOM 1627 O O . SER A 1 208 ? -0.728 6.151 -20.771 1.00 90.81 208 SER A O 1
ATOM 1629 N N . LYS A 1 209 ? -1.947 7.821 -19.916 1.00 86.94 209 LYS A N 1
ATOM 1630 C CA . LYS A 1 209 ? -2.213 8.440 -21.228 1.00 86.94 209 LYS A CA 1
ATOM 1631 C C . LYS A 1 209 ? -0.924 8.932 -21.905 1.00 86.94 209 LYS A C 1
ATOM 1633 O O . LYS A 1 209 ? -0.784 8.776 -23.105 1.00 86.94 209 LYS A O 1
ATOM 1638 N N . SER A 1 210 ? 0.041 9.413 -21.114 1.00 84.31 210 SER A N 1
ATOM 1639 C CA . SER A 1 210 ? 1.364 9.856 -21.580 1.00 84.31 210 SER A CA 1
ATOM 1640 C C . SER A 1 210 ? 2.326 8.730 -21.981 1.00 84.31 210 SER A C 1
ATOM 1642 O O . SER A 1 210 ? 3.447 9.012 -22.380 1.00 84.31 210 SER A O 1
ATOM 1644 N N . GLY A 1 211 ? 1.936 7.456 -21.850 1.00 86.31 211 GLY A N 1
ATOM 1645 C CA . GLY A 1 211 ? 2.797 6.322 -22.215 1.00 86.31 211 GLY A CA 1
ATOM 1646 C C . GLY A 1 211 ? 3.827 5.913 -21.155 1.00 86.31 211 GLY A C 1
ATOM 1647 O O . GLY A 1 211 ? 4.571 4.964 -21.379 1.00 86.31 211 GLY A O 1
ATOM 1648 N N . ASN A 1 212 ? 3.833 6.566 -19.989 1.00 92.00 212 ASN A N 1
ATOM 1649 C CA . ASN A 1 212 ? 4.592 6.127 -18.815 1.00 92.00 212 ASN A CA 1
ATOM 1650 C C . ASN A 1 212 ? 3.862 4.994 -18.087 1.00 92.00 212 ASN A C 1
ATOM 1652 O O . ASN A 1 212 ? 2.638 4.868 -18.174 1.00 92.00 212 ASN A O 1
ATOM 1656 N N . TYR A 1 213 ? 4.587 4.225 -17.286 1.00 94.44 213 TYR A N 1
ATOM 1657 C CA . TYR A 1 213 ? 4.017 3.128 -16.510 1.00 94.44 213 TYR A CA 1
ATOM 1658 C C . TYR A 1 213 ? 4.056 3.439 -15.017 1.00 94.44 213 TYR A C 1
ATOM 1660 O O . TYR A 1 213 ? 5.073 3.867 -14.485 1.00 94.44 213 TYR A O 1
ATOM 1668 N N . TRP A 1 214 ? 2.942 3.210 -14.328 1.00 94.81 214 TRP A N 1
ATOM 1669 C CA . TRP A 1 214 ? 2.815 3.404 -12.883 1.00 94.81 214 TRP A CA 1
ATOM 1670 C C . TRP A 1 214 ? 2.615 2.076 -12.179 1.00 94.81 214 TRP A C 1
ATOM 1672 O O . TRP A 1 214 ? 1.799 1.262 -12.618 1.00 94.81 214 TRP A O 1
ATOM 1682 N N . ARG A 1 215 ? 3.299 1.882 -11.052 1.00 94.25 215 ARG A N 1
ATOM 1683 C CA . ARG A 1 215 ? 3.127 0.697 -10.211 1.00 94.25 215 ARG A CA 1
ATOM 1684 C C . ARG A 1 215 ? 1.665 0.561 -9.785 1.00 94.25 215 ARG A C 1
ATOM 1686 O O . ARG A 1 215 ? 1.046 1.517 -9.306 1.00 94.25 215 ARG A O 1
ATOM 1693 N N . TYR A 1 216 ? 1.100 -0.633 -9.940 1.00 92.56 216 TYR A N 1
ATOM 1694 C CA . TYR A 1 216 ? -0.328 -0.867 -9.723 1.00 92.56 216 TYR A CA 1
ATOM 1695 C C . TYR A 1 216 ? -0.783 -0.513 -8.301 1.00 92.56 216 TYR A C 1
ATOM 1697 O O . TYR A 1 216 ? -1.850 0.082 -8.132 1.00 92.56 216 TYR A O 1
ATOM 1705 N N . GLY A 1 217 ? 0.038 -0.818 -7.287 1.00 87.69 217 GLY A N 1
ATOM 1706 C CA . GLY A 1 217 ? -0.237 -0.466 -5.891 1.00 87.69 217 GLY A CA 1
ATOM 1707 C C . GLY A 1 217 ? -0.455 1.038 -5.683 1.00 87.69 217 GLY A C 1
ATOM 1708 O O . GLY A 1 217 ? -1.418 1.428 -5.025 1.00 87.69 217 GLY A O 1
ATOM 1709 N N . VAL A 1 218 ? 0.359 1.877 -6.334 1.00 87.62 218 VAL A N 1
ATOM 1710 C CA . VAL A 1 218 ? 0.277 3.348 -6.257 1.00 87.62 218 VAL A CA 1
ATOM 1711 C C . VAL A 1 218 ? -1.007 3.861 -6.911 1.00 87.62 218 VAL A C 1
ATOM 1713 O O . VAL A 1 218 ? -1.704 4.712 -6.360 1.00 87.62 218 VAL A O 1
ATOM 1716 N N . VAL A 1 219 ? -1.372 3.304 -8.069 1.00 87.81 219 VAL A N 1
ATOM 1717 C CA . VAL A 1 219 ? -2.616 3.670 -8.769 1.00 87.81 219 VAL A CA 1
ATOM 1718 C C . VAL A 1 219 ? -3.847 3.260 -7.956 1.00 87.81 219 VAL A C 1
ATOM 1720 O O . VAL A 1 219 ? -4.815 4.018 -7.877 1.00 87.81 219 VAL A O 1
ATOM 1723 N N . LYS A 1 220 ? -3.823 2.074 -7.337 1.00 84.75 220 LYS A N 1
ATOM 1724 C CA . LYS A 1 220 ? -4.937 1.569 -6.523 1.00 84.75 220 LYS A CA 1
ATOM 1725 C C . LYS A 1 220 ? -5.137 2.402 -5.254 1.00 84.75 220 LYS A C 1
ATOM 1727 O O . LYS A 1 220 ? -6.281 2.727 -4.952 1.00 84.75 220 LYS A O 1
ATOM 1732 N N . ALA A 1 221 ? -4.055 2.793 -4.579 1.00 77.75 221 ALA A N 1
ATOM 1733 C CA . ALA A 1 221 ? -4.109 3.647 -3.390 1.00 77.75 221 ALA A CA 1
ATOM 1734 C C . ALA A 1 221 ? -4.731 5.027 -3.677 1.00 77.75 221 ALA A C 1
ATOM 1736 O O . ALA A 1 221 ? -5.520 5.532 -2.883 1.00 77.75 221 ALA A O 1
ATOM 1737 N N . LYS A 1 222 ? -4.457 5.621 -4.847 1.00 75.12 222 LYS A N 1
ATOM 1738 C CA . LYS A 1 222 ? -5.105 6.884 -5.247 1.00 75.12 222 LYS A CA 1
ATOM 1739 C C . LYS A 1 222 ? -6.598 6.720 -5.559 1.00 75.12 222 LYS A C 1
ATOM 1741 O O . LYS A 1 222 ? -7.377 7.626 -5.297 1.00 75.12 222 LYS A O 1
ATOM 1746 N N . ARG A 1 223 ? -7.017 5.570 -6.105 1.00 71.00 223 ARG A N 1
ATOM 1747 C CA . ARG A 1 223 ? -8.431 5.295 -6.440 1.00 71.00 223 ARG A CA 1
ATOM 1748 C C . ARG A 1 223 ? -9.306 4.950 -5.236 1.00 71.00 223 ARG A C 1
ATOM 1750 O O . ARG A 1 223 ? -10.521 5.044 -5.354 1.00 71.00 223 ARG A O 1
ATOM 1757 N N . SER A 1 224 ? -8.729 4.526 -4.110 1.00 65.06 224 SER A N 1
ATOM 1758 C CA . SER A 1 224 ? -9.500 4.240 -2.890 1.00 65.06 224 SER A CA 1
ATOM 1759 C C . SER A 1 224 ? -10.051 5.487 -2.199 1.00 65.06 224 SER A C 1
ATOM 1761 O O . SER A 1 224 ? -10.878 5.354 -1.300 1.00 65.06 224 SER A O 1
ATOM 1763 N N . LEU A 1 225 ? -9.655 6.685 -2.637 1.00 66.12 225 LEU A N 1
ATOM 1764 C CA . LEU A 1 225 ? -10.366 7.912 -2.303 1.00 66.12 225 LEU A CA 1
ATOM 1765 C C . LEU A 1 225 ? -11.725 7.867 -3.010 1.00 66.12 225 LEU A C 1
ATOM 1767 O O . LEU A 1 225 ? -11.839 8.169 -4.200 1.00 66.12 225 LEU A O 1
ATOM 1771 N N . LYS A 1 226 ? -12.752 7.405 -2.287 1.00 66.50 226 LYS A N 1
ATOM 1772 C CA . LYS A 1 226 ? -14.134 7.444 -2.765 1.00 66.50 226 LYS A CA 1
ATOM 1773 C C . LYS A 1 226 ? -14.461 8.902 -3.060 1.00 66.50 226 LYS A C 1
ATO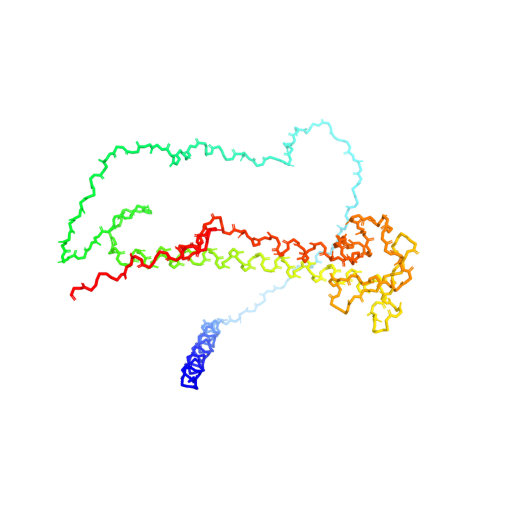M 1775 O O . LYS A 1 226 ? -14.337 9.749 -2.178 1.00 66.50 226 LYS A O 1
ATOM 1780 N N . LYS A 1 227 ? -14.860 9.190 -4.298 1.00 69.19 227 LYS A N 1
ATOM 1781 C CA . LYS A 1 227 ? -15.438 10.491 -4.622 1.00 69.19 227 LYS A CA 1
ATOM 1782 C C . LYS A 1 227 ? -16.651 10.664 -3.718 1.00 69.19 227 LYS A C 1
ATOM 1784 O O . LYS A 1 227 ? -17.508 9.783 -3.666 1.00 69.19 227 LYS A O 1
ATOM 1789 N N . VAL A 1 228 ? -16.666 11.748 -2.955 1.00 75.38 228 VAL A N 1
ATOM 1790 C CA . VAL A 1 228 ? -17.854 12.133 -2.210 1.00 75.38 228 VAL A CA 1
ATOM 1791 C C . VAL A 1 228 ? -18.879 12.535 -3.264 1.00 75.38 228 VAL A C 1
ATOM 1793 O O . VAL A 1 228 ? -18.660 13.494 -3.992 1.00 75.38 228 VAL A O 1
ATOM 1796 N N . ASP A 1 229 ? -19.956 11.763 -3.377 1.00 69.06 229 ASP A N 1
ATOM 1797 C CA . ASP A 1 229 ? -21.046 12.009 -4.335 1.00 69.06 229 ASP A CA 1
ATOM 1798 C C . ASP A 1 229 ? -21.996 13.128 -3.870 1.00 69.06 229 ASP A C 1
ATOM 1800 O O . ASP A 1 229 ? -23.036 13.396 -4.459 1.00 69.06 229 ASP A O 1
ATOM 1804 N N . LYS A 1 230 ? -21.644 13.800 -2.769 1.00 76.12 230 LYS A N 1
ATOM 1805 C CA . LYS A 1 230 ? -22.348 14.992 -2.312 1.00 76.12 230 LYS A CA 1
ATOM 1806 C C . LYS A 1 230 ? -21.814 16.185 -3.091 1.00 76.12 230 LYS A C 1
ATOM 1808 O O . LYS A 1 230 ? -20.617 16.471 -3.046 1.00 76.12 230 LYS A O 1
ATOM 1813 N N . LEU A 1 231 ? -22.712 16.884 -3.775 1.00 70.94 231 LEU A N 1
ATOM 1814 C CA . LEU A 1 231 ? -22.429 18.202 -4.330 1.00 70.94 231 LEU A CA 1
ATOM 1815 C C . LEU A 1 231 ? -22.046 19.152 -3.187 1.00 70.94 231 LEU A C 1
ATOM 1817 O O . LEU A 1 231 ? -22.600 19.072 -2.089 1.00 70.94 231 LEU A O 1
ATOM 1821 N N . CYS A 1 232 ? -21.078 20.032 -3.437 1.00 70.81 232 CYS A N 1
ATOM 1822 C CA . CYS A 1 232 ? -20.756 21.102 -2.502 1.00 70.81 232 CYS A CA 1
ATOM 1823 C C . CYS A 1 232 ? -21.999 21.981 -2.329 1.00 70.81 232 CYS A C 1
ATOM 1825 O O . CYS A 1 232 ? -22.572 22.426 -3.322 1.00 70.81 232 CYS A O 1
ATOM 1827 N N . THR A 1 233 ? -22.396 22.266 -1.089 1.00 70.50 233 THR A N 1
ATOM 1828 C CA . THR A 1 233 ? -23.541 23.145 -0.799 1.00 70.50 233 THR A CA 1
ATOM 1829 C C . THR A 1 233 ? -23.358 24.551 -1.374 1.00 70.50 233 THR A C 1
ATOM 1831 O O . THR A 1 233 ? -24.339 25.209 -1.688 1.00 70.50 233 THR A O 1
ATOM 1834 N N . PHE A 1 234 ? -22.109 24.990 -1.559 1.00 67.12 234 PHE A N 1
ATOM 1835 C CA . PHE A 1 234 ? -21.749 26.298 -2.116 1.00 67.12 234 PHE A CA 1
ATOM 1836 C C . PHE A 1 234 ? -21.405 26.269 -3.609 1.00 67.12 234 PHE A C 1
ATOM 1838 O O . PHE A 1 234 ? -21.187 27.317 -4.209 1.00 67.12 234 PHE A O 1
ATOM 1845 N N . PHE A 1 235 ? -21.307 25.086 -4.220 1.00 60.16 235 PHE A N 1
ATOM 1846 C CA . PHE A 1 235 ? -20.885 24.951 -5.611 1.00 60.16 235 PHE A CA 1
ATOM 1847 C C . PHE A 1 235 ? -21.864 24.048 -6.354 1.00 60.16 235 PHE A C 1
ATOM 1849 O O . PHE A 1 235 ? -21.704 22.827 -6.430 1.00 60.16 235 PHE A O 1
ATOM 1856 N N . THR A 1 236 ? -22.912 24.666 -6.896 1.00 67.31 236 THR A N 1
ATOM 1857 C CA . THR A 1 236 ? -23.798 24.012 -7.858 1.00 67.31 236 THR A CA 1
ATOM 1858 C C . THR A 1 236 ? -23.068 23.867 -9.197 1.00 67.31 236 THR A C 1
ATOM 1860 O O . THR A 1 236 ? -22.199 24.665 -9.547 1.00 67.31 236 THR A O 1
ATOM 1863 N N . ARG A 1 237 ? -23.407 22.831 -9.976 1.00 58.38 237 ARG A N 1
ATOM 1864 C CA . ARG A 1 237 ? -22.777 22.521 -11.279 1.00 58.38 237 ARG A CA 1
ATOM 1865 C C . ARG A 1 237 ? -22.891 23.667 -12.307 1.00 58.38 237 ARG A C 1
ATOM 1867 O O . ARG A 1 237 ? -22.210 23.633 -13.323 1.00 58.38 237 ARG A O 1
ATOM 1874 N N . THR A 1 238 ? -23.741 24.654 -12.038 1.00 65.88 238 THR A N 1
ATOM 1875 C CA . THR A 1 238 ? -24.008 25.843 -12.857 1.00 65.88 238 THR A CA 1
ATOM 1876 C C . THR A 1 238 ? -23.311 27.113 -12.353 1.00 65.88 238 THR A C 1
ATOM 1878 O O . THR A 1 238 ? -23.487 28.162 -12.959 1.00 65.88 238 THR A O 1
ATOM 1881 N N . GLY A 1 239 ? -22.518 27.052 -11.274 1.00 54.53 239 GLY A N 1
ATOM 1882 C CA . GLY A 1 239 ? -21.763 28.208 -10.771 1.00 54.53 239 GLY A CA 1
ATOM 1883 C C . GLY A 1 239 ? -22.612 29.293 -10.095 1.00 54.53 239 GLY A C 1
ATOM 1884 O O . GLY A 1 239 ? -22.121 30.396 -9.883 1.00 54.53 239 GLY A O 1
ATOM 1885 N N . ILE A 1 240 ? -23.867 29.005 -9.738 1.00 57.31 240 ILE A N 1
ATOM 1886 C CA . ILE A 1 240 ? -24.747 29.983 -9.088 1.00 57.31 240 ILE A CA 1
ATOM 1887 C C . ILE A 1 240 ? -24.502 29.927 -7.577 1.00 57.31 240 ILE A C 1
ATOM 1889 O O . ILE A 1 240 ? -24.876 28.958 -6.911 1.00 57.31 240 ILE A O 1
ATOM 1893 N N . TRP A 1 241 ? -23.861 30.970 -7.048 1.00 49.06 241 TRP A N 1
ATOM 1894 C CA . TRP A 1 241 ? -23.803 31.267 -5.617 1.00 49.06 241 TRP A CA 1
ATOM 1895 C C . TRP A 1 241 ? -25.165 31.810 -5.175 1.00 49.06 241 TRP A C 1
ATOM 1897 O O . TRP A 1 241 ? -25.452 32.993 -5.345 1.00 49.06 241 TRP A O 1
ATOM 1907 N N . THR A 1 242 ? -26.032 30.975 -4.603 1.00 51.88 242 THR A N 1
ATOM 1908 C CA . THR A 1 242 ? -27.206 31.495 -3.890 1.00 51.88 242 THR A CA 1
ATOM 1909 C C . THR A 1 242 ? -26.762 31.939 -2.503 1.00 51.88 242 THR A C 1
ATOM 1911 O O . THR A 1 242 ? -26.676 31.144 -1.566 1.00 51.88 242 THR A O 1
ATOM 1914 N N . LEU A 1 243 ? -26.444 33.226 -2.388 1.00 48.66 243 LEU A N 1
ATOM 1915 C CA . LEU A 1 243 ? -26.161 33.924 -1.135 1.00 48.66 243 LEU A CA 1
ATOM 1916 C C . LEU A 1 243 ? -27.487 34.175 -0.396 1.00 48.66 243 LEU A C 1
ATOM 1918 O O . LEU A 1 243 ? -27.917 35.302 -0.200 1.00 48.66 243 LEU A O 1
ATOM 1922 N N . SER A 1 244 ? -28.195 33.105 -0.040 1.00 50.22 244 SER A N 1
ATOM 1923 C CA . SER A 1 244 ? -29.500 33.169 0.625 1.00 50.22 244 SER A CA 1
ATOM 1924 C C . SER A 1 244 ? -29.386 32.755 2.090 1.00 50.22 244 SER A C 1
ATOM 1926 O O . SER A 1 244 ? -30.069 31.847 2.541 1.00 50.22 244 SER A O 1
ATOM 1928 N N . HIS A 1 245 ? -28.498 33.427 2.824 1.00 45.28 245 HIS A N 1
ATOM 1929 C CA . HIS A 1 245 ? -28.552 33.535 4.285 1.00 45.28 245 HIS A CA 1
ATOM 1930 C C . HIS A 1 245 ? -27.880 34.838 4.737 1.00 45.28 245 HIS A C 1
ATOM 1932 O O . HIS A 1 245 ? -26.879 34.838 5.439 1.00 45.28 245 HIS A O 1
ATOM 1938 N N . LEU A 1 246 ? -28.456 35.966 4.323 1.00 40.06 246 LEU A N 1
ATOM 1939 C CA . LEU A 1 246 ? -28.308 37.242 5.019 1.00 40.06 246 LEU A CA 1
ATOM 1940 C C . LEU A 1 246 ? -29.697 37.903 5.068 1.00 40.06 246 LEU A C 1
ATOM 1942 O O . LEU A 1 246 ? -30.002 38.828 4.326 1.00 40.06 246 LEU A O 1
ATOM 1946 N N . ARG A 1 247 ? -30.593 37.369 5.908 1.00 37.72 247 ARG A N 1
ATOM 1947 C CA . ARG A 1 247 ? -31.639 38.212 6.498 1.00 37.72 247 ARG A CA 1
ATOM 1948 C C . ARG A 1 247 ? -30.969 38.894 7.684 1.00 37.72 247 ARG A C 1
ATOM 1950 O O . ARG A 1 247 ? -30.781 38.250 8.712 1.00 37.72 247 ARG A O 1
ATOM 1957 N N . LEU A 1 248 ? -30.539 40.141 7.491 1.00 37.19 248 LEU A N 1
ATOM 1958 C CA . LEU A 1 248 ? -30.349 41.046 8.618 1.00 37.19 248 LEU A CA 1
ATOM 1959 C C . LEU A 1 248 ? -31.725 41.250 9.261 1.00 37.19 248 LEU A C 1
ATOM 1961 O O . LEU A 1 248 ? -32.694 41.545 8.558 1.00 37.19 248 LEU A O 1
ATOM 1965 N N . ALA A 1 249 ? -31.784 41.002 10.565 1.00 36.41 249 ALA A N 1
ATOM 1966 C CA . ALA A 1 249 ? -32.747 41.633 11.453 1.00 36.41 249 ALA A CA 1
ATOM 1967 C C . ALA A 1 249 ? -32.246 43.043 11.785 1.00 36.41 249 ALA A C 1
ATOM 1969 O O . ALA A 1 249 ? -31.002 43.214 11.808 1.00 36.41 249 ALA A O 1
#

Secondary structure (DSSP, 8-state):
-HHHHHHHHHHHHHHHHHHHHHHHHHHHTTS----------------------------S--PPPPPTT--------------------------SS--EEEEESSSEEEEEHHHHHHHHHHHHHHHHHHHHHHHHHHHHHHHHHHHHHHHHHTTS---SGGGGEEEETTEEEEE-TTSSEEEEPTTSPTT----SEEEETTEEEEE-TTS-EEEHHHHHHHHTS----SPPTT--TT-----------

Organism: Saitoella complicata (strain BCRC 22490 / CBS 7301 / JCM 7358 / NBRC 10748 / NRRL Y-17804) (NCBI:txid698492)

pLDDT: mean 73.41, std 19.6, range [36.41, 96.44]